Protein AF-X1C5L1-F1 (afdb_monomer_lite)

Structure (mmCIF, N/CA/C/O backbone):
data_AF-X1C5L1-F1
#
_entry.id   AF-X1C5L1-F1
#
loop_
_atom_site.group_PDB
_atom_site.id
_atom_site.type_symbol
_atom_site.label_atom_id
_atom_site.label_alt_id
_atom_site.label_comp_id
_atom_site.label_asym_id
_atom_site.label_entity_id
_atom_site.label_seq_id
_atom_site.pdbx_PDB_ins_code
_atom_site.Cartn_x
_atom_site.Cartn_y
_atom_site.Cartn_z
_atom_site.occupancy
_atom_site.B_iso_or_equiv
_atom_site.auth_seq_id
_atom_site.auth_comp_id
_atom_site.auth_asym_id
_atom_site.auth_atom_id
_atom_site.pdbx_PDB_model_num
ATOM 1 N N . THR A 1 1 ? 15.878 -2.417 -41.363 1.00 88.44 1 THR A N 1
ATOM 2 C CA . THR A 1 1 ? 16.084 -1.419 -42.437 1.00 88.44 1 THR A CA 1
ATOM 3 C C . THR A 1 1 ? 17.114 -0.430 -41.943 1.00 88.44 1 THR A C 1
ATOM 5 O O . THR A 1 1 ? 17.095 -0.124 -40.758 1.00 88.44 1 THR A O 1
ATOM 8 N N . LEU A 1 2 ? 18.027 0.013 -42.797 1.00 92.00 2 LEU A N 1
ATOM 9 C CA . LEU A 1 2 ? 18.987 1.074 -42.509 1.00 92.00 2 LEU A CA 1
ATOM 10 C C . LEU A 1 2 ? 18.335 2.415 -42.828 1.00 92.00 2 LEU A C 1
ATOM 12 O O . LEU A 1 2 ? 17.648 2.535 -43.840 1.00 92.00 2 LEU A O 1
ATOM 16 N N . ILE A 1 3 ? 18.550 3.401 -41.966 1.00 91.69 3 ILE A N 1
ATOM 17 C CA . ILE A 1 3 ? 18.061 4.768 -42.145 1.00 91.69 3 ILE A CA 1
ATOM 18 C C . ILE A 1 3 ? 19.286 5.668 -42.098 1.00 91.69 3 ILE A C 1
ATOM 20 O O . ILE A 1 3 ? 20.096 5.535 -41.180 1.00 91.69 3 ILE A O 1
ATOM 24 N N . GLN A 1 4 ? 19.424 6.572 -43.064 1.00 90.38 4 GLN A N 1
ATOM 25 C CA . GLN A 1 4 ? 20.513 7.541 -43.065 1.00 90.38 4 GLN A CA 1
ATOM 26 C C . GLN A 1 4 ? 20.407 8.451 -41.830 1.00 90.38 4 GLN A C 1
ATOM 28 O O . GLN A 1 4 ? 19.415 9.154 -41.645 1.00 90.38 4 GLN A O 1
ATOM 33 N N . ARG A 1 5 ? 21.415 8.390 -40.948 1.00 88.12 5 ARG A N 1
ATOM 34 C CA . ARG A 1 5 ? 21.475 9.156 -39.684 1.00 88.12 5 ARG A CA 1
ATOM 35 C C . ARG A 1 5 ? 22.489 10.296 -39.699 1.00 88.12 5 ARG A C 1
ATOM 37 O O . ARG A 1 5 ? 22.432 11.147 -38.820 1.00 88.12 5 ARG A O 1
ATOM 44 N N . ALA A 1 6 ? 23.383 10.321 -40.682 1.00 86.50 6 ALA A N 1
ATOM 45 C CA . ALA A 1 6 ? 24.322 11.407 -40.928 1.00 86.50 6 ALA A CA 1
ATOM 46 C C . ALA A 1 6 ? 24.744 11.395 -42.405 1.00 86.50 6 ALA A C 1
ATOM 48 O O . ALA A 1 6 ? 24.731 10.341 -43.041 1.00 86.50 6 ALA A O 1
ATOM 49 N N . ALA A 1 7 ? 25.124 12.556 -42.933 1.00 86.50 7 ALA A N 1
ATOM 50 C CA . ALA A 1 7 ? 25.693 12.708 -44.269 1.00 86.50 7 ALA A CA 1
ATOM 51 C C . ALA A 1 7 ? 26.731 13.842 -44.267 1.00 86.50 7 ALA A C 1
ATOM 53 O O . ALA A 1 7 ? 26.679 14.734 -43.420 1.00 86.50 7 ALA A O 1
ATOM 54 N N . HIS A 1 8 ? 27.660 13.831 -45.220 1.00 83.50 8 HIS A N 1
ATOM 55 C CA . HIS A 1 8 ? 28.569 14.944 -45.497 1.00 83.50 8 HIS A CA 1
ATOM 56 C C . HIS A 1 8 ? 28.565 15.223 -47.004 1.00 83.50 8 HIS A C 1
ATOM 58 O O . HIS A 1 8 ? 28.515 14.285 -47.795 1.00 83.50 8 HIS A O 1
ATOM 64 N N . GLY A 1 9 ? 28.585 16.498 -47.403 1.00 79.44 9 GLY A N 1
ATOM 65 C CA . GLY A 1 9 ? 28.435 16.917 -48.801 1.00 79.44 9 GLY A CA 1
ATOM 66 C C . GLY A 1 9 ? 27.042 17.498 -49.111 1.00 79.44 9 GLY A C 1
ATOM 67 O O . GLY A 1 9 ? 26.413 18.058 -48.212 1.00 79.44 9 GLY A O 1
ATOM 68 N N . PRO A 1 10 ? 26.532 17.378 -50.355 1.00 75.31 10 PRO A N 1
ATOM 69 C CA . PRO A 1 10 ? 25.310 18.056 -50.821 1.00 75.31 10 PRO A CA 1
ATOM 70 C C . PRO A 1 10 ? 24.043 17.777 -49.995 1.00 75.31 10 PRO A C 1
ATOM 72 O O . PRO A 1 10 ? 23.107 18.573 -50.009 1.00 75.31 10 PRO A O 1
ATOM 75 N N . LYS A 1 11 ? 24.019 16.658 -49.261 1.00 75.62 11 LYS A N 1
ATOM 76 C CA . LYS A 1 11 ? 22.901 16.213 -48.415 1.00 75.62 11 LYS A CA 1
ATOM 77 C C . LYS A 1 11 ? 22.912 16.746 -46.982 1.00 75.62 11 LYS A C 1
ATOM 79 O O . LYS A 1 11 ? 21.965 16.486 -46.249 1.00 75.62 11 LYS A O 1
ATOM 84 N N . ASN A 1 12 ? 23.948 17.481 -46.580 1.00 73.00 12 ASN A N 1
ATOM 85 C CA . ASN A 1 12 ? 24.041 18.130 -45.268 1.00 73.00 12 ASN A CA 1
ATOM 86 C C . ASN A 1 12 ? 24.439 19.611 -45.444 1.00 73.00 12 ASN A C 1
ATOM 88 O O . ASN A 1 12 ? 25.572 19.988 -45.136 1.00 73.00 12 ASN A O 1
ATOM 92 N N . PRO A 1 13 ? 23.550 20.445 -46.026 1.00 63.06 13 PRO A N 1
ATOM 93 C CA . PRO A 1 13 ? 23.856 21.840 -46.352 1.00 63.06 13 PRO A CA 1
ATOM 94 C C . PRO A 1 13 ? 23.896 22.766 -45.122 1.00 63.06 13 PRO A C 1
ATOM 96 O O . PRO A 1 13 ? 24.526 23.821 -45.181 1.00 63.06 13 PRO A O 1
ATOM 99 N N . ILE A 1 14 ? 23.242 22.387 -44.015 1.00 65.19 14 ILE A N 1
ATOM 100 C CA . ILE A 1 14 ? 23.236 23.094 -42.725 1.00 65.19 14 ILE A CA 1
ATOM 101 C C . ILE A 1 14 ? 23.541 22.059 -41.644 1.00 65.19 14 ILE A C 1
ATOM 103 O O . ILE A 1 14 ? 22.902 21.011 -41.609 1.00 65.19 14 ILE A O 1
ATOM 107 N N . ALA A 1 15 ? 24.510 22.347 -40.770 1.00 60.12 15 ALA A N 1
ATOM 108 C CA . ALA A 1 15 ? 24.970 21.397 -39.764 1.00 60.12 15 ALA A CA 1
ATOM 109 C C . ALA A 1 15 ? 23.795 20.809 -38.959 1.00 60.12 15 ALA A C 1
ATOM 111 O O . ALA A 1 15 ? 23.120 21.548 -38.251 1.00 60.12 15 ALA A O 1
ATOM 112 N N . GLN A 1 16 ? 23.655 19.476 -39.035 1.00 61.78 16 GLN A N 1
ATOM 113 C CA . GLN A 1 16 ? 22.714 18.584 -38.327 1.00 61.78 16 GLN A CA 1
ATOM 114 C C . GLN A 1 16 ? 21.457 18.144 -39.101 1.00 61.78 16 GLN A C 1
ATOM 116 O O . GLN A 1 16 ? 20.858 17.149 -38.692 1.00 61.78 16 GLN A O 1
ATOM 121 N N . ASP A 1 17 ? 21.119 18.754 -40.243 1.00 72.94 17 ASP A N 1
ATOM 122 C CA . ASP A 1 17 ? 19.950 18.352 -41.043 1.00 72.94 17 ASP A CA 1
ATOM 123 C C . ASP A 1 17 ? 20.334 17.509 -42.271 1.00 72.94 17 ASP A C 1
ATOM 125 O O . ASP A 1 17 ? 21.250 17.844 -43.024 1.00 72.94 17 ASP A O 1
ATOM 129 N N . ILE A 1 18 ? 19.602 16.412 -42.504 1.00 77.75 18 ILE A N 1
ATOM 130 C CA . ILE A 1 18 ? 19.780 15.538 -43.675 1.00 77.75 18 ILE A CA 1
ATOM 131 C C . ILE A 1 18 ? 18.697 15.850 -44.701 1.00 77.75 18 ILE A C 1
ATOM 133 O O . ILE A 1 18 ? 17.509 15.627 -44.457 1.00 77.75 18 ILE A O 1
ATOM 137 N N . PHE A 1 19 ? 19.106 16.314 -45.877 1.00 75.88 19 PHE A N 1
ATOM 138 C CA . PHE A 1 19 ? 18.194 16.539 -46.991 1.00 75.88 19 PHE A CA 1
ATOM 139 C C . PHE A 1 19 ? 17.874 15.214 -47.702 1.00 75.88 19 PHE A C 1
ATOM 141 O O . PHE A 1 19 ? 18.779 14.540 -48.195 1.00 75.88 19 PHE A O 1
ATOM 148 N N . ASN A 1 20 ? 16.584 14.855 -47.771 1.00 78.94 20 ASN A N 1
ATOM 149 C CA . ASN A 1 20 ? 16.067 13.616 -48.376 1.00 78.94 20 ASN A CA 1
ATOM 150 C C . ASN A 1 20 ? 16.804 12.345 -47.896 1.00 78.94 20 ASN A C 1
ATOM 152 O O . ASN A 1 20 ? 17.585 11.763 -48.658 1.00 78.94 20 ASN A O 1
ATOM 156 N N . PRO A 1 21 ? 16.578 11.906 -46.641 1.00 83.31 21 PRO A N 1
ATOM 157 C CA . PRO A 1 21 ? 17.225 10.716 -46.105 1.00 83.31 21 PRO A CA 1
ATOM 158 C C . PRO A 1 21 ? 16.748 9.455 -46.830 1.00 83.31 21 PRO A C 1
ATOM 160 O O . PRO A 1 21 ? 15.545 9.210 -46.962 1.00 83.31 21 PRO A O 1
ATOM 163 N N . ILE A 1 22 ? 17.694 8.616 -47.247 1.00 88.44 22 ILE A N 1
ATOM 164 C CA . ILE A 1 22 ? 17.386 7.322 -47.855 1.00 88.44 22 ILE A CA 1
ATOM 165 C C . ILE A 1 22 ? 17.159 6.242 -46.785 1.00 88.44 22 ILE A C 1
ATOM 167 O O . ILE A 1 22 ? 17.777 6.231 -45.715 1.00 88.44 22 ILE A O 1
ATOM 171 N N . THR A 1 23 ? 16.249 5.311 -47.079 1.00 91.56 23 THR A N 1
ATOM 172 C CA . THR A 1 23 ? 16.039 4.087 -46.296 1.00 91.56 23 THR A CA 1
ATOM 173 C C . THR A 1 23 ? 16.382 2.879 -47.155 1.00 91.56 23 THR A C 1
ATOM 175 O O . THR A 1 23 ? 15.782 2.675 -48.207 1.00 91.56 23 THR A O 1
ATOM 178 N N . ILE A 1 24 ? 17.321 2.055 -46.691 1.00 93.00 24 ILE A N 1
ATOM 179 C CA . ILE A 1 24 ? 17.833 0.900 -47.437 1.00 93.00 24 ILE A CA 1
ATOM 180 C C . ILE A 1 24 ? 17.519 -0.381 -46.650 1.00 93.00 24 ILE A C 1
ATOM 182 O O . ILE A 1 24 ? 17.937 -0.519 -45.497 1.00 93.00 24 ILE A O 1
ATOM 186 N N . PRO A 1 25 ? 16.767 -1.349 -47.201 1.00 95.25 25 PRO A N 1
ATOM 187 C CA . PRO A 1 25 ? 16.560 -2.630 -46.534 1.00 95.25 25 PRO A CA 1
ATOM 188 C C . PRO A 1 25 ? 17.873 -3.391 -46.316 1.00 95.25 25 PRO A C 1
ATOM 190 O O . PRO A 1 25 ? 18.785 -3.350 -47.138 1.00 95.25 25 PRO A O 1
ATOM 193 N N . VAL A 1 26 ? 17.972 -4.126 -45.206 1.00 94.75 26 VAL A N 1
ATOM 194 C CA . VAL A 1 26 ? 19.156 -4.961 -44.942 1.00 94.75 26 VAL A CA 1
ATOM 195 C C . VAL A 1 26 ? 19.241 -6.045 -46.020 1.00 94.75 26 VAL A C 1
ATOM 197 O O . VAL A 1 26 ? 18.248 -6.698 -46.333 1.00 94.75 26 VAL A O 1
ATOM 200 N N . GLY A 1 27 ? 20.426 -6.220 -46.600 1.00 93.50 27 GLY A N 1
ATOM 201 C CA . GLY A 1 27 ? 20.679 -7.089 -47.749 1.00 93.50 27 GLY A CA 1
ATOM 202 C C . GLY A 1 27 ? 20.328 -6.488 -49.114 1.00 93.50 27 GLY A C 1
ATOM 203 O O . GLY A 1 27 ? 20.502 -7.181 -50.110 1.00 93.50 27 GLY A O 1
ATOM 204 N N . SER A 1 28 ? 19.828 -5.249 -49.176 1.00 94.94 28 SER A N 1
ATOM 205 C CA . SER A 1 28 ? 19.545 -4.544 -50.434 1.00 94.94 28 SER A CA 1
ATOM 206 C C . SER A 1 28 ? 20.619 -3.506 -50.735 1.00 94.94 28 SER A C 1
ATOM 208 O O . SER A 1 28 ? 20.999 -2.725 -49.871 1.00 94.94 28 SER A O 1
ATOM 210 N N . GLY A 1 29 ? 21.092 -3.488 -51.973 1.00 95.50 29 GLY A N 1
ATOM 211 C CA . GLY A 1 29 ? 22.185 -2.621 -52.392 1.00 95.50 29 GLY A CA 1
ATOM 212 C C . GLY A 1 29 ? 23.539 -2.956 -51.758 1.00 95.50 29 GLY A C 1
ATOM 213 O O . GLY A 1 29 ? 23.662 -3.931 -51.010 1.00 95.50 29 GLY A O 1
ATOM 214 N N . ILE A 1 30 ? 24.568 -2.168 -52.071 1.00 96.62 30 ILE A N 1
ATOM 215 C CA . ILE A 1 30 ? 25.933 -2.361 -51.547 1.00 96.62 30 ILE A CA 1
ATOM 216 C C . ILE A 1 30 ? 25.942 -2.140 -50.027 1.00 96.62 30 ILE A C 1
ATOM 218 O O . ILE A 1 30 ? 26.216 -3.077 -49.274 1.00 96.62 30 ILE A O 1
ATOM 222 N N . VAL A 1 31 ? 25.476 -0.977 -49.565 1.00 96.94 31 VAL A N 1
ATOM 223 C CA . VAL A 1 31 ? 25.316 -0.643 -48.136 1.00 96.94 31 VAL A CA 1
ATOM 224 C C . VAL A 1 31 ? 24.489 -1.683 -47.363 1.00 96.94 31 VAL A C 1
ATOM 226 O O . VAL A 1 31 ? 24.890 -2.139 -46.289 1.00 96.94 31 VAL A O 1
ATOM 229 N N . GLY A 1 32 ? 23.342 -2.125 -47.892 1.00 96.75 32 GLY A N 1
ATOM 230 C CA . GLY A 1 32 ? 22.544 -3.157 -47.225 1.00 96.75 32 GLY A CA 1
ATOM 231 C C . GLY A 1 32 ? 23.219 -4.528 -47.232 1.00 96.75 32 GLY A C 1
ATOM 232 O O . GLY A 1 32 ? 23.025 -5.292 -46.281 1.00 96.75 32 GLY A O 1
ATOM 233 N N . THR A 1 33 ? 24.032 -4.848 -48.244 1.00 97.31 33 THR A N 1
ATOM 234 C CA . THR A 1 33 ? 24.857 -6.066 -48.251 1.00 97.31 33 THR A CA 1
ATOM 235 C C . THR A 1 33 ? 25.888 -6.020 -47.130 1.00 97.31 33 THR A C 1
ATOM 237 O O . THR A 1 33 ? 25.937 -6.968 -46.349 1.00 97.31 33 THR A O 1
ATOM 240 N N . VAL A 1 34 ? 26.619 -4.912 -46.974 1.00 97.62 34 VAL A N 1
ATOM 241 C CA . VAL A 1 34 ? 27.572 -4.712 -45.867 1.00 97.62 34 VAL A CA 1
ATOM 242 C C . VAL A 1 34 ? 26.888 -4.866 -44.510 1.00 97.62 34 VAL A C 1
ATOM 244 O O . VAL A 1 34 ? 27.389 -5.579 -43.642 1.00 97.62 34 VAL A O 1
ATOM 247 N N . ALA A 1 35 ? 25.694 -4.294 -44.338 1.00 97.12 35 ALA A N 1
ATOM 248 C CA . ALA A 1 35 ? 24.924 -4.462 -43.105 1.00 97.12 35 ALA A CA 1
ATOM 249 C C . ALA A 1 35 ? 24.525 -5.917 -42.818 1.00 97.12 35 ALA A C 1
ATOM 251 O O . ALA A 1 35 ? 24.419 -6.311 -41.660 1.00 97.12 35 ALA A O 1
ATOM 252 N N . LYS A 1 36 ? 24.289 -6.719 -43.862 1.00 96.75 36 LYS A N 1
ATOM 253 C CA . LYS A 1 36 ? 23.921 -8.134 -43.729 1.00 96.75 36 LYS A CA 1
ATOM 254 C C . LYS A 1 36 ? 25.133 -9.030 -43.478 1.00 96.75 36 LYS A C 1
ATOM 256 O O . LYS A 1 36 ? 25.019 -10.008 -42.746 1.00 96.75 36 LYS A O 1
ATOM 261 N N . THR A 1 37 ? 26.256 -8.753 -44.135 1.00 96.38 37 THR A N 1
ATOM 262 C CA . THR A 1 37 ? 27.432 -9.635 -44.141 1.00 96.38 37 THR A CA 1
ATOM 263 C C . THR A 1 37 ? 28.469 -9.257 -43.092 1.00 96.38 37 THR A C 1
ATOM 265 O O . THR A 1 37 ? 29.270 -10.111 -42.716 1.00 96.38 37 THR A O 1
ATOM 268 N N . GLY A 1 38 ? 28.491 -7.996 -42.650 1.00 95.94 38 GLY A N 1
ATOM 269 C CA . GLY A 1 38 ? 29.557 -7.450 -41.811 1.00 95.94 38 GLY A CA 1
ATOM 270 C C . GLY A 1 38 ? 30.913 -7.387 -42.516 1.00 95.94 38 GLY A C 1
ATOM 271 O O . GLY A 1 38 ? 31.938 -7.303 -41.845 1.00 95.94 38 GLY A O 1
ATOM 272 N N . LYS A 1 39 ? 30.938 -7.456 -43.853 1.00 96.62 39 LYS A N 1
ATOM 273 C CA . LYS A 1 39 ? 32.160 -7.380 -44.662 1.00 96.62 39 LYS A CA 1
ATOM 274 C C . LYS A 1 39 ? 32.244 -6.030 -45.354 1.00 96.62 39 LYS A C 1
ATOM 276 O O . LYS A 1 39 ? 31.231 -5.535 -45.831 1.00 96.62 39 LYS A O 1
ATOM 281 N N . VAL A 1 40 ? 33.448 -5.469 -45.412 1.00 97.62 40 VAL A N 1
ATOM 282 C CA . VAL A 1 40 ? 33.738 -4.270 -46.208 1.00 97.62 40 VAL A CA 1
ATOM 283 C C . VAL A 1 40 ? 33.524 -4.580 -47.689 1.00 97.62 40 VAL A C 1
ATOM 285 O O . VAL A 1 40 ? 33.955 -5.634 -48.159 1.00 97.62 40 VAL A O 1
ATOM 288 N N . GLU A 1 41 ? 32.886 -3.665 -48.414 1.00 97.56 41 GLU A N 1
ATOM 289 C CA . GLU A 1 41 ? 32.737 -3.725 -49.871 1.00 97.56 41 GLU A CA 1
ATOM 290 C C . GLU A 1 41 ? 33.434 -2.503 -50.483 1.00 97.56 41 GLU A C 1
ATOM 292 O O . GLU A 1 41 ? 33.146 -1.362 -50.118 1.00 97.56 41 GLU A O 1
ATOM 297 N N . LEU A 1 42 ? 34.369 -2.763 -51.398 1.00 97.56 42 LEU A N 1
ATOM 298 C CA . LEU A 1 42 ? 35.114 -1.765 -52.160 1.00 97.56 42 LEU A CA 1
ATOM 299 C C . LEU A 1 42 ? 34.765 -1.942 -53.638 1.00 97.56 42 LEU A C 1
ATOM 301 O O . LEU A 1 42 ? 35.094 -2.967 -54.238 1.00 97.56 42 LEU A O 1
ATOM 305 N N . ILE A 1 43 ? 34.083 -0.957 -54.216 1.00 97.62 43 ILE A N 1
ATOM 306 C CA . ILE A 1 43 ? 33.551 -1.017 -55.576 1.00 97.62 43 ILE A CA 1
ATOM 307 C C . ILE A 1 43 ? 34.265 0.018 -56.446 1.00 97.62 43 ILE A C 1
ATOM 309 O O . ILE A 1 43 ? 34.007 1.216 -56.343 1.00 97.62 43 ILE A O 1
ATOM 313 N N . SER A 1 44 ? 35.139 -0.448 -57.340 1.00 95.75 44 SER A N 1
ATOM 314 C CA . SER A 1 44 ? 35.917 0.419 -58.241 1.00 95.75 44 SER A CA 1
ATOM 315 C C . SER A 1 44 ? 35.110 1.005 -59.412 1.00 95.75 44 SER A C 1
ATOM 317 O O . SER A 1 44 ? 35.515 2.016 -59.982 1.00 95.75 44 SER A O 1
ATOM 319 N N . ASP A 1 45 ? 33.999 0.367 -59.807 1.00 96.94 45 ASP A N 1
ATOM 320 C CA . ASP A 1 45 ? 33.091 0.849 -60.863 1.00 96.94 45 ASP A CA 1
ATOM 321 C C . ASP A 1 45 ? 31.635 0.466 -60.555 1.00 96.94 45 ASP A C 1
ATOM 323 O O . ASP A 1 45 ? 31.164 -0.619 -60.911 1.00 96.94 45 ASP A O 1
ATOM 327 N N . THR A 1 46 ? 30.900 1.374 -59.920 1.00 96.00 46 THR A N 1
ATOM 328 C CA . THR A 1 46 ? 29.492 1.184 -59.520 1.00 96.00 46 THR A CA 1
ATOM 329 C C . THR A 1 46 ? 28.557 0.939 -60.704 1.00 96.00 46 THR A C 1
ATOM 331 O O . THR A 1 46 ? 27.503 0.328 -60.552 1.00 96.00 46 THR A O 1
ATOM 334 N N . ARG A 1 47 ? 28.924 1.353 -61.926 1.00 94.81 47 ARG A N 1
ATOM 335 C CA . ARG A 1 47 ? 28.095 1.128 -63.125 1.00 94.81 47 ARG A CA 1
ATOM 336 C C . ARG A 1 47 ? 28.007 -0.353 -63.486 1.00 94.81 47 ARG A C 1
ATOM 338 O O . ARG A 1 47 ? 27.087 -0.736 -64.208 1.00 94.81 47 ARG A O 1
ATOM 345 N N . LYS A 1 48 ? 28.975 -1.152 -63.028 1.00 95.44 48 LYS A N 1
ATOM 346 C CA . LYS A 1 48 ? 29.042 -2.602 -63.240 1.00 95.44 48 LYS A CA 1
ATOM 347 C C . LYS A 1 48 ? 28.391 -3.394 -62.108 1.00 95.44 48 LYS A C 1
ATOM 349 O O . LYS A 1 48 ? 28.156 -4.585 -62.294 1.00 95.44 48 LYS A O 1
ATOM 354 N N . ASP A 1 49 ? 28.095 -2.765 -60.971 1.00 94.81 49 ASP A N 1
ATOM 355 C CA . ASP A 1 49 ? 27.440 -3.428 -59.846 1.00 94.81 49 ASP A CA 1
ATOM 356 C C . ASP A 1 49 ? 25.923 -3.145 -59.871 1.00 94.81 49 ASP A C 1
ATOM 358 O O . ASP A 1 49 ? 25.496 -2.012 -59.634 1.00 94.81 49 ASP A O 1
ATOM 362 N N . PRO A 1 50 ? 25.068 -4.151 -60.143 1.00 93.44 50 PRO A N 1
ATOM 363 C CA . PRO A 1 50 ? 23.617 -3.962 -60.184 1.00 93.44 50 PRO A CA 1
ATOM 364 C C . PRO A 1 50 ? 23.011 -3.639 -58.809 1.00 93.44 50 PRO A C 1
ATOM 366 O O . PRO A 1 50 ? 21.838 -3.278 -58.734 1.00 93.44 50 PRO A O 1
ATOM 369 N N . ARG A 1 51 ? 23.782 -3.783 -57.722 1.00 95.38 51 ARG A N 1
ATOM 370 C CA . ARG A 1 51 ? 23.381 -3.415 -56.361 1.00 95.38 51 ARG A CA 1
ATOM 371 C C . ARG A 1 51 ? 23.552 -1.915 -56.094 1.00 95.38 51 ARG A C 1
ATOM 373 O O . ARG A 1 51 ? 23.096 -1.457 -55.053 1.00 95.38 51 ARG A O 1
ATOM 380 N N . TYR A 1 52 ? 24.199 -1.146 -56.970 1.00 94.56 52 TYR A N 1
ATOM 381 C CA . TYR A 1 52 ? 24.382 0.287 -56.740 1.00 94.56 52 TYR A CA 1
ATOM 382 C C . TYR A 1 52 ? 23.041 1.033 -56.726 1.00 94.56 52 TYR A C 1
ATOM 384 O O . TYR A 1 52 ? 22.260 0.950 -57.679 1.00 94.56 52 TYR A O 1
ATOM 392 N N . ILE A 1 53 ? 22.779 1.772 -55.648 1.00 91.62 53 ILE A N 1
ATOM 393 C CA . ILE A 1 53 ? 21.566 2.574 -55.476 1.00 91.62 53 ILE A CA 1
ATOM 394 C C . ILE A 1 53 ? 21.960 4.036 -55.645 1.00 91.62 53 ILE A C 1
ATOM 396 O O . ILE A 1 53 ? 22.720 4.568 -54.850 1.00 91.62 53 ILE A O 1
ATOM 400 N N . VAL A 1 54 ? 21.430 4.692 -56.677 1.00 88.25 54 VAL A N 1
ATOM 401 C CA . VAL A 1 54 ? 21.652 6.130 -56.868 1.00 88.25 54 VAL A CA 1
ATOM 402 C C . VAL A 1 54 ? 20.802 6.891 -55.860 1.00 88.25 54 VAL A C 1
ATOM 404 O O . VAL A 1 54 ? 19.578 6.757 -55.873 1.00 88.25 54 VAL A O 1
ATOM 407 N N . ASP A 1 55 ? 21.456 7.696 -55.027 1.00 82.06 55 ASP A N 1
ATOM 408 C CA . ASP A 1 55 ? 20.786 8.507 -54.016 1.00 82.06 55 ASP A CA 1
ATOM 409 C C . ASP A 1 55 ? 20.571 9.960 -54.484 1.00 82.06 55 ASP A C 1
ATOM 411 O O . ASP A 1 55 ? 19.452 10.340 -54.828 1.00 82.06 55 ASP A O 1
ATOM 415 N N . ASP A 1 56 ? 21.632 10.775 -54.577 1.00 81.62 56 ASP A N 1
ATOM 416 C CA . ASP A 1 56 ? 21.543 12.141 -55.128 1.00 81.62 56 ASP A CA 1
ATOM 417 C C . ASP A 1 56 ? 21.981 12.228 -56.596 1.00 81.62 56 ASP A C 1
ATOM 419 O O . ASP A 1 56 ? 21.368 12.893 -57.429 1.00 81.62 56 ASP A O 1
ATOM 423 N N . SER A 1 57 ? 23.071 11.554 -56.921 1.00 85.81 57 SER A N 1
ATOM 424 C CA . SER A 1 57 ? 23.774 11.659 -58.180 1.00 85.81 57 SER A CA 1
ATOM 425 C C . SER A 1 57 ? 24.682 10.452 -58.313 1.00 85.81 57 SER A C 1
ATOM 427 O O . SER A 1 57 ? 25.254 9.971 -57.341 1.00 85.81 57 SER A O 1
ATOM 429 N N . ARG A 1 58 ? 24.822 9.942 -59.533 1.00 89.88 58 ARG A N 1
ATOM 430 C CA . ARG A 1 58 ? 25.630 8.746 -59.758 1.00 89.88 58 ARG A CA 1
ATOM 431 C C . ARG A 1 58 ? 27.106 9.045 -59.478 1.00 89.88 58 ARG A C 1
ATOM 433 O O . ARG A 1 58 ? 27.685 9.958 -60.068 1.00 89.88 58 ARG A O 1
ATOM 440 N N . ARG A 1 59 ? 27.708 8.250 -58.603 1.00 94.12 59 ARG A N 1
ATOM 441 C CA . ARG A 1 59 ? 29.147 8.185 -58.329 1.00 94.12 59 ARG A CA 1
ATOM 442 C C . ARG A 1 59 ? 29.725 6.957 -59.012 1.00 94.12 59 ARG A C 1
ATOM 444 O O . ARG A 1 59 ? 28.967 6.069 -59.395 1.00 94.12 59 ARG A O 1
ATOM 451 N N . LEU A 1 60 ? 31.031 6.948 -59.255 1.00 96.31 60 LEU A N 1
ATOM 452 C CA . LEU A 1 60 ? 31.696 5.901 -60.034 1.00 96.31 60 LEU A CA 1
ATOM 453 C C . LEU A 1 60 ? 32.410 4.872 -59.159 1.00 96.31 60 LEU A C 1
ATOM 455 O O . LEU A 1 60 ? 32.563 3.740 -59.605 1.00 96.31 60 LEU A O 1
ATOM 459 N N . SER A 1 61 ? 32.758 5.210 -57.921 1.00 96.88 61 SER A N 1
ATOM 460 C CA . SER A 1 61 ? 33.265 4.256 -56.933 1.00 96.88 61 SER A CA 1
ATOM 461 C C . SER A 1 61 ? 32.572 4.429 -55.583 1.00 96.88 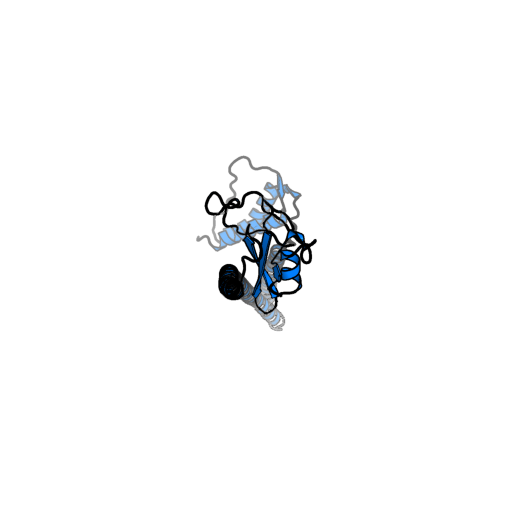61 SER A C 1
ATOM 463 O O . SER A 1 61 ? 32.190 5.545 -55.230 1.00 96.88 61 SER A O 1
ATOM 465 N N . GLU A 1 62 ? 32.473 3.347 -54.815 1.00 97.44 62 GLU A N 1
ATOM 466 C CA . GLU A 1 62 ? 31.839 3.302 -53.489 1.00 97.44 62 GLU A CA 1
ATOM 467 C C . GLU A 1 62 ? 32.684 2.456 -52.528 1.00 97.44 62 GLU A C 1
ATOM 469 O O . GLU A 1 62 ? 33.224 1.412 -52.907 1.00 97.44 62 GLU A O 1
ATOM 474 N N . LEU A 1 63 ? 32.806 2.915 -51.286 1.00 97.81 63 LEU A N 1
ATOM 475 C CA . LEU A 1 63 ? 33.417 2.202 -50.174 1.00 97.81 63 LEU A CA 1
ATOM 476 C C . LEU A 1 63 ? 32.428 2.175 -49.010 1.00 97.81 63 LEU A C 1
ATOM 478 O O . LEU A 1 63 ? 32.182 3.195 -48.365 1.00 97.81 63 LEU A O 1
ATOM 482 N N . ALA A 1 64 ? 31.936 0.979 -48.700 1.00 97.81 64 ALA A N 1
ATOM 483 C CA . ALA A 1 64 ? 31.012 0.747 -47.603 1.00 97.81 64 ALA A CA 1
ATOM 484 C C . ALA A 1 64 ? 31.670 -0.123 -46.520 1.00 97.81 64 ALA A C 1
ATOM 486 O O . ALA A 1 64 ? 32.135 -1.240 -46.770 1.00 97.81 64 ALA A O 1
ATOM 487 N N . VAL A 1 65 ? 31.701 0.387 -45.287 1.00 98.00 65 VAL A N 1
ATOM 488 C CA . VAL A 1 65 ? 32.373 -0.223 -44.132 1.00 98.00 65 VAL A CA 1
ATOM 489 C C . VAL A 1 65 ? 31.384 -0.410 -42.979 1.00 98.00 65 VAL A C 1
ATOM 491 O O . VAL A 1 65 ? 30.704 0.539 -42.588 1.00 98.00 65 VAL A O 1
ATOM 494 N N . PRO A 1 66 ? 31.291 -1.607 -42.377 1.00 97.31 66 PRO A N 1
ATOM 495 C CA . PRO A 1 66 ? 30.369 -1.846 -41.277 1.00 97.31 66 PRO A CA 1
ATOM 496 C C . PRO A 1 66 ? 30.867 -1.190 -39.982 1.00 97.31 66 PRO A C 1
ATOM 498 O O . PRO A 1 66 ? 32.034 -1.300 -39.609 1.00 97.31 66 PRO A O 1
ATOM 501 N N . ILE A 1 67 ? 29.952 -0.573 -39.242 1.00 95.94 67 ILE A N 1
ATOM 502 C CA . ILE A 1 67 ? 30.148 -0.208 -37.838 1.00 95.94 67 ILE A CA 1
ATOM 503 C C . ILE A 1 67 ? 29.747 -1.436 -37.018 1.00 95.94 67 ILE A C 1
ATOM 505 O O . ILE A 1 67 ? 28.562 -1.767 -36.934 1.00 95.94 67 ILE A O 1
ATOM 509 N N . ILE A 1 68 ? 30.728 -2.133 -36.444 1.00 92.44 68 ILE A N 1
ATOM 510 C CA . ILE A 1 68 ? 30.518 -3.399 -35.728 1.00 92.44 68 ILE A CA 1
ATOM 511 C C . ILE A 1 68 ? 30.671 -3.185 -34.228 1.00 92.44 68 ILE A C 1
ATOM 513 O O . ILE A 1 68 ? 31.704 -2.706 -33.775 1.00 92.44 68 ILE A O 1
ATOM 517 N N . HIS A 1 69 ? 29.677 -3.631 -33.463 1.00 85.12 69 HIS A N 1
ATOM 518 C CA . HIS A 1 69 ? 29.715 -3.692 -32.010 1.00 85.12 69 HIS A CA 1
ATOM 519 C C . HIS A 1 69 ? 29.337 -5.098 -31.528 1.00 85.12 69 HIS A C 1
ATOM 521 O O . HIS A 1 69 ? 28.324 -5.635 -31.961 1.00 85.12 69 HIS A O 1
ATOM 527 N N . GLN A 1 70 ? 30.143 -5.713 -30.652 1.00 82.81 70 GLN A N 1
ATOM 528 C CA . GLN A 1 70 ? 29.904 -7.072 -30.120 1.00 82.81 70 GLN A CA 1
ATOM 529 C C . GLN A 1 70 ? 29.536 -8.111 -31.204 1.00 82.81 70 GLN A C 1
ATOM 531 O O . GLN A 1 70 ? 28.594 -8.882 -31.054 1.00 82.81 70 GLN A O 1
ATOM 536 N N . GLN A 1 71 ? 30.282 -8.123 -32.317 1.00 85.44 71 GLN A N 1
ATOM 537 C CA . GLN A 1 71 ? 30.052 -8.998 -33.486 1.00 85.44 71 GLN A CA 1
ATOM 538 C C . GLN A 1 71 ? 28.733 -8.751 -34.246 1.00 85.44 71 GLN A C 1
ATOM 540 O O . GLN A 1 71 ? 28.404 -9.503 -35.162 1.00 85.44 71 GLN A O 1
ATOM 545 N N . GLN A 1 72 ? 27.997 -7.685 -33.925 1.00 90.56 72 GLN A N 1
ATOM 546 C CA . GLN A 1 72 ? 26.797 -7.259 -34.639 1.00 90.56 72 GLN A CA 1
ATOM 547 C C . GLN A 1 72 ? 27.051 -5.967 -35.412 1.00 90.56 72 GLN A C 1
ATOM 549 O O . GLN A 1 72 ? 27.703 -5.047 -34.920 1.00 90.56 72 GLN A O 1
ATOM 554 N N . VAL A 1 73 ? 26.515 -5.875 -36.629 1.00 93.88 73 VAL A N 1
ATOM 555 C CA . VAL A 1 73 ? 26.564 -4.634 -37.407 1.00 93.88 73 VAL A CA 1
ATOM 556 C C . VAL A 1 73 ? 25.480 -3.691 -36.891 1.00 93.88 73 VAL A C 1
ATOM 558 O O . VAL A 1 73 ? 24.292 -3.988 -37.002 1.00 93.88 73 VAL A O 1
ATOM 561 N N . ILE A 1 74 ? 25.890 -2.556 -36.328 1.00 92.56 74 ILE A N 1
ATOM 562 C CA . ILE A 1 74 ? 24.985 -1.527 -35.788 1.00 92.56 74 ILE A CA 1
ATOM 563 C C . ILE A 1 74 ? 24.779 -0.354 -36.757 1.00 92.56 74 ILE A C 1
ATOM 565 O O . ILE A 1 74 ? 23.901 0.480 -36.550 1.00 92.56 74 ILE A O 1
ATOM 569 N N . GLY A 1 75 ? 25.566 -0.298 -37.831 1.00 94.12 75 GLY A N 1
ATOM 570 C CA . GLY A 1 75 ? 25.466 0.707 -38.883 1.00 94.12 75 GLY A CA 1
ATOM 571 C C . GLY A 1 75 ? 26.460 0.445 -40.009 1.00 94.12 75 GLY A C 1
ATOM 572 O O . GLY A 1 75 ? 27.243 -0.500 -39.948 1.00 94.12 75 GLY A O 1
ATOM 573 N N . VAL A 1 76 ? 26.437 1.286 -41.036 1.00 96.50 76 VAL A N 1
ATOM 574 C CA . VAL A 1 76 ? 27.390 1.249 -42.152 1.00 96.50 76 VAL A CA 1
ATOM 575 C C . VAL A 1 76 ? 27.850 2.678 -42.410 1.00 96.50 76 VAL A C 1
ATOM 577 O O . VAL A 1 76 ? 27.020 3.585 -42.455 1.00 96.50 76 VAL A O 1
ATOM 580 N N . LEU A 1 77 ? 29.161 2.873 -42.525 1.00 96.44 77 LEU A N 1
ATOM 581 C CA . LEU A 1 77 ? 29.744 4.076 -43.101 1.00 96.44 77 LEU A CA 1
ATOM 582 C C . LEU A 1 77 ? 29.853 3.865 -44.599 1.00 96.44 77 LEU A C 1
ATOM 584 O O . LEU A 1 77 ? 30.436 2.878 -45.039 1.00 96.44 77 LEU A O 1
ATOM 588 N N . ASP A 1 78 ? 29.292 4.797 -45.344 1.00 95.62 78 ASP A N 1
ATOM 589 C CA . ASP A 1 78 ? 29.276 4.777 -46.792 1.00 95.62 78 ASP A CA 1
ATOM 590 C C . ASP A 1 78 ? 29.985 6.024 -47.325 1.00 95.62 78 ASP A C 1
ATOM 592 O O . ASP A 1 78 ? 29.862 7.113 -46.753 1.00 95.62 78 ASP A O 1
ATOM 596 N N . SER A 1 79 ? 30.782 5.841 -48.371 1.00 95.38 79 SER A N 1
ATOM 597 C CA . SER A 1 79 ? 31.549 6.898 -49.015 1.00 95.38 79 SER A CA 1
ATOM 598 C C . SER A 1 79 ? 31.599 6.642 -50.510 1.00 95.38 79 SER A C 1
ATOM 600 O O . SER A 1 79 ? 32.011 5.573 -50.955 1.00 95.38 79 SER A O 1
ATOM 602 N N . GLU A 1 80 ? 31.237 7.646 -51.298 1.00 94.81 80 GLU A N 1
ATOM 603 C CA . GLU A 1 80 ? 31.171 7.542 -52.749 1.00 94.81 80 GLU A CA 1
ATOM 604 C C . GLU A 1 80 ? 32.004 8.640 -53.423 1.00 94.81 80 GLU A C 1
ATOM 606 O O . GLU A 1 80 ? 32.066 9.774 -52.939 1.00 94.81 80 GLU A O 1
ATOM 611 N N . HIS A 1 81 ? 32.613 8.339 -54.576 1.00 95.62 81 HIS A N 1
ATOM 612 C CA . HIS A 1 81 ? 33.440 9.295 -55.322 1.00 95.62 81 HIS A CA 1
ATOM 613 C C . HIS A 1 81 ? 33.084 9.351 -56.824 1.00 95.62 81 HIS A C 1
ATOM 615 O O . HIS A 1 81 ? 32.728 8.326 -57.413 1.00 95.62 81 HIS A O 1
ATOM 621 N N . PRO A 1 82 ? 33.142 10.529 -57.487 1.00 94.94 82 PRO A N 1
ATOM 622 C CA . PRO A 1 82 ? 32.845 10.653 -58.919 1.00 94.94 82 PRO A CA 1
ATOM 623 C C . PRO A 1 82 ? 33.848 9.978 -59.860 1.00 94.94 82 PRO A C 1
ATOM 625 O O . PRO A 1 82 ? 33.535 9.820 -61.034 1.00 94.94 82 PRO A O 1
ATOM 628 N N . GLU A 1 83 ? 35.038 9.617 -59.384 1.00 96.88 83 GLU A N 1
ATOM 629 C CA . GLU A 1 83 ? 36.085 8.971 -60.188 1.00 96.88 83 GLU A CA 1
ATOM 630 C C . GLU A 1 83 ? 36.042 7.447 -60.053 1.00 96.88 83 GLU A C 1
ATOM 632 O O . GLU A 1 83 ? 35.609 6.916 -59.034 1.00 96.88 83 GLU A O 1
ATOM 637 N N . LEU A 1 84 ? 36.476 6.742 -61.100 1.00 95.81 84 LEU A N 1
ATOM 638 C CA . LEU A 1 84 ? 36.649 5.289 -61.055 1.00 95.81 84 LEU A CA 1
ATOM 639 C C . LEU A 1 84 ? 37.857 4.940 -60.190 1.00 95.81 84 LEU A C 1
ATOM 641 O O . LEU A 1 84 ? 38.860 5.645 -60.242 1.00 95.81 84 LEU A O 1
ATOM 645 N N . ASP A 1 85 ? 37.768 3.821 -59.475 1.00 94.75 85 ASP A N 1
ATOM 646 C CA . ASP A 1 85 ? 38.890 3.241 -58.723 1.00 94.75 85 ASP A CA 1
ATOM 647 C C . ASP A 1 85 ? 39.565 4.221 -57.740 1.00 94.75 85 ASP A C 1
ATOM 649 O O . ASP A 1 85 ? 40.767 4.173 -57.501 1.00 94.75 85 ASP A O 1
ATOM 653 N N . PHE A 1 86 ? 38.783 5.149 -57.177 1.00 97.69 86 PHE A N 1
ATOM 654 C CA . PHE A 1 86 ? 39.301 6.196 -56.294 1.00 97.69 86 PHE A CA 1
ATOM 655 C C . PHE A 1 86 ? 39.735 5.664 -54.917 1.00 97.69 86 PHE A C 1
ATOM 657 O O . PHE A 1 86 ? 40.683 6.156 -54.301 1.00 97.69 86 PHE A O 1
ATOM 664 N N . PHE A 1 87 ? 39.010 4.675 -54.391 1.00 97.69 87 PHE A N 1
ATOM 665 C CA . PHE A 1 87 ? 39.254 4.136 -53.057 1.00 97.69 87 PHE A CA 1
ATOM 666 C C . PHE A 1 87 ? 40.366 3.079 -53.078 1.00 97.69 87 PHE A C 1
ATOM 668 O O . PHE A 1 87 ? 40.371 2.185 -53.916 1.00 97.69 87 PHE A O 1
ATOM 675 N N . THR A 1 88 ? 41.290 3.171 -52.120 1.00 96.62 88 THR A N 1
ATOM 676 C CA . THR A 1 88 ? 42.469 2.304 -51.984 1.00 96.62 88 THR A CA 1
ATOM 677 C C . THR A 1 88 ? 42.409 1.545 -50.658 1.00 96.62 88 THR A C 1
ATOM 679 O O . THR A 1 88 ? 41.573 1.848 -49.801 1.00 96.62 88 THR A O 1
ATOM 682 N N . ASP A 1 89 ? 43.327 0.604 -50.437 1.00 96.19 89 ASP A N 1
ATOM 683 C CA . ASP A 1 89 ? 43.438 -0.102 -49.153 1.00 96.19 89 ASP A CA 1
ATOM 684 C C . ASP A 1 89 ? 43.688 0.852 -47.967 1.00 96.19 89 ASP A C 1
ATOM 686 O O . ASP A 1 89 ? 43.171 0.625 -46.872 1.00 96.19 89 ASP A O 1
ATOM 690 N N . ASP A 1 90 ? 44.398 1.964 -48.181 1.00 96.88 90 ASP A N 1
ATOM 691 C CA . ASP A 1 90 ? 44.595 2.997 -47.155 1.00 96.88 90 ASP A CA 1
ATOM 692 C C . ASP A 1 90 ? 43.269 3.687 -46.794 1.00 96.88 90 ASP A C 1
ATOM 694 O O . ASP A 1 90 ? 42.976 3.915 -45.616 1.00 96.88 90 ASP A O 1
ATOM 698 N N . HIS A 1 91 ? 42.419 3.963 -47.793 1.00 97.50 91 HIS A N 1
ATOM 699 C CA . HIS A 1 91 ? 41.070 4.485 -47.561 1.00 97.50 91 HIS A CA 1
ATOM 700 C C . HIS A 1 91 ? 40.205 3.479 -46.788 1.00 97.50 91 HIS A C 1
ATOM 702 O O . HIS A 1 91 ? 39.481 3.877 -45.871 1.00 97.50 91 HIS A O 1
ATOM 708 N N . VAL A 1 92 ? 40.321 2.180 -47.092 1.00 96.94 92 VAL A N 1
ATOM 709 C CA . VAL A 1 92 ? 39.643 1.109 -46.343 1.00 96.94 92 VAL A CA 1
ATOM 710 C C . VAL A 1 92 ? 40.076 1.112 -44.874 1.00 96.94 92 VAL A C 1
ATOM 712 O O . VAL A 1 92 ? 39.220 1.110 -43.987 1.00 96.94 92 VAL A O 1
ATOM 715 N N . GLN A 1 93 ? 41.382 1.162 -44.595 1.00 96.62 93 GLN A N 1
ATOM 716 C CA . GLN A 1 93 ? 41.909 1.173 -43.224 1.00 96.62 93 GLN A CA 1
ATOM 717 C C . GLN A 1 93 ? 41.463 2.411 -42.437 1.00 96.62 93 GLN A C 1
ATOM 719 O O . GLN A 1 93 ? 41.059 2.301 -41.272 1.00 96.62 93 GLN A O 1
ATOM 724 N N . LEU A 1 94 ? 41.494 3.587 -43.070 1.00 96.44 94 LEU A N 1
ATOM 725 C CA . LEU A 1 94 ? 41.036 4.834 -42.462 1.00 96.44 94 LEU A CA 1
ATOM 726 C C . LEU A 1 94 ? 39.553 4.750 -42.081 1.00 96.44 94 LEU A C 1
ATOM 728 O O . LEU A 1 94 ? 39.188 5.009 -40.931 1.00 96.44 94 LEU A O 1
ATOM 732 N N . LEU A 1 95 ? 38.697 4.347 -43.022 1.00 96.06 95 LEU A N 1
ATOM 733 C CA . LEU A 1 95 ? 37.253 4.304 -42.804 1.00 96.06 95 LEU A CA 1
ATOM 734 C C . LEU A 1 95 ? 36.859 3.200 -41.805 1.00 96.06 95 LEU A C 1
ATOM 736 O O . LEU A 1 95 ? 35.985 3.419 -40.967 1.00 96.06 95 LEU A O 1
ATOM 740 N N . ALA A 1 96 ? 37.563 2.062 -41.800 1.00 94.44 96 ALA A N 1
ATOM 741 C CA . ALA A 1 96 ? 37.427 1.014 -40.780 1.00 94.44 96 ALA A CA 1
ATOM 742 C C . ALA A 1 96 ? 37.824 1.488 -39.374 1.00 94.44 96 ALA A C 1
ATOM 744 O O . ALA A 1 96 ? 37.160 1.144 -38.388 1.00 94.44 96 ALA A O 1
ATOM 745 N N . THR A 1 97 ? 38.856 2.327 -39.265 1.00 95.12 97 THR A N 1
ATOM 746 C CA . THR A 1 97 ? 39.253 2.941 -37.989 1.00 95.12 97 THR A CA 1
ATOM 747 C C . THR A 1 97 ? 38.167 3.887 -37.481 1.00 95.12 97 THR A C 1
ATOM 749 O O . THR A 1 97 ? 37.773 3.812 -36.315 1.00 95.12 97 THR A O 1
ATOM 752 N N . ILE A 1 98 ? 37.617 4.729 -38.362 1.00 95.25 98 ILE A N 1
ATOM 753 C CA . ILE A 1 98 ? 36.509 5.633 -38.024 1.00 95.25 98 ILE A CA 1
ATOM 754 C C . ILE A 1 98 ? 35.270 4.832 -37.606 1.00 95.25 98 ILE A C 1
ATOM 756 O O . ILE A 1 98 ? 34.661 5.157 -36.587 1.00 95.25 98 ILE A O 1
ATOM 760 N N . ALA A 1 99 ? 34.927 3.757 -38.322 1.00 94.50 99 ALA A N 1
ATOM 761 C CA . ALA A 1 99 ? 33.812 2.878 -37.969 1.00 94.50 99 ALA A CA 1
ATOM 762 C C . ALA A 1 99 ? 33.990 2.255 -36.575 1.00 94.50 99 ALA A C 1
ATOM 764 O O . ALA A 1 99 ? 33.050 2.223 -35.778 1.00 94.50 99 ALA A O 1
ATOM 765 N N . SER A 1 100 ? 35.207 1.822 -36.244 1.00 92.12 100 SER A N 1
ATOM 766 C CA . SER A 1 100 ? 35.531 1.247 -34.933 1.00 92.12 100 SER A CA 1
ATOM 767 C C . SER A 1 100 ? 35.408 2.280 -33.802 1.00 92.12 100 SER A C 1
ATOM 769 O O . SER A 1 100 ? 34.816 2.005 -32.752 1.00 92.12 100 SER A O 1
ATOM 771 N N . LEU A 1 101 ? 35.897 3.506 -34.024 1.00 92.94 101 LEU A N 1
ATOM 772 C CA . LEU A 1 101 ? 35.756 4.615 -33.074 1.00 92.94 101 LEU A CA 1
ATOM 773 C C . LEU A 1 101 ? 34.288 5.023 -32.889 1.00 92.94 101 LEU A C 1
ATOM 775 O O . LEU A 1 101 ? 33.842 5.214 -31.755 1.00 92.94 101 LEU A O 1
ATOM 779 N N . ALA A 1 102 ? 33.530 5.113 -33.984 1.00 91.94 102 ALA A N 1
ATOM 780 C CA . ALA A 1 102 ? 32.103 5.408 -33.958 1.00 91.94 102 ALA A CA 1
ATOM 781 C C . ALA A 1 102 ? 31.336 4.346 -33.163 1.00 91.94 102 ALA A C 1
ATOM 783 O O . ALA A 1 102 ? 30.536 4.703 -32.300 1.00 91.94 102 ALA A O 1
ATOM 784 N N . SER A 1 103 ? 31.634 3.057 -33.372 1.00 93.06 103 SER A N 1
ATOM 785 C CA . SER A 1 103 ? 31.019 1.973 -32.599 1.00 93.06 103 SER A CA 1
ATOM 786 C C . SER A 1 103 ? 31.221 2.158 -31.097 1.00 93.06 103 SER A C 1
ATOM 788 O O . SER A 1 103 ? 30.259 2.073 -30.337 1.00 93.06 103 SER A O 1
ATOM 790 N N . THR A 1 104 ? 32.454 2.452 -30.680 1.00 90.44 104 THR A N 1
ATOM 791 C CA . THR A 1 104 ? 32.785 2.616 -29.259 1.00 90.44 104 THR A CA 1
ATOM 792 C C . THR A 1 104 ? 32.029 3.795 -28.649 1.00 90.44 104 THR A C 1
ATOM 794 O O . THR A 1 104 ? 31.504 3.703 -27.545 1.00 90.44 104 THR A O 1
ATOM 797 N N . ARG A 1 105 ? 31.936 4.916 -29.373 1.00 91.56 105 ARG A N 1
ATOM 798 C CA . ARG A 1 105 ? 31.232 6.114 -28.893 1.00 91.56 105 ARG A CA 1
ATOM 799 C C . ARG A 1 105 ? 29.722 5.913 -28.804 1.00 91.56 105 ARG A C 1
ATOM 801 O O . ARG A 1 105 ? 29.123 6.382 -27.840 1.00 91.56 105 ARG A O 1
ATOM 808 N N . ILE A 1 106 ? 29.132 5.223 -29.779 1.00 90.00 106 ILE A N 1
ATOM 809 C CA . ILE A 1 106 ? 27.703 4.889 -29.774 1.00 90.00 106 ILE A CA 1
ATOM 810 C C . ILE A 1 106 ? 27.376 3.993 -28.576 1.00 90.00 106 ILE A C 1
ATOM 812 O O . ILE A 1 106 ? 26.403 4.259 -27.875 1.00 90.00 106 ILE A O 1
ATOM 816 N N . ASP A 1 107 ? 28.203 2.983 -28.298 1.00 87.44 107 ASP A N 1
ATOM 817 C CA . ASP A 1 107 ? 28.007 2.096 -27.147 1.00 87.44 107 ASP A CA 1
ATOM 818 C C . ASP A 1 107 ? 28.054 2.857 -25.818 1.00 87.44 107 ASP A C 1
ATOM 820 O O . ASP A 1 107 ? 27.119 2.781 -25.021 1.00 87.44 107 ASP A O 1
ATOM 824 N N . THR A 1 108 ? 29.082 3.687 -25.618 1.00 91.81 108 THR A N 1
ATOM 825 C CA . THR A 1 108 ? 29.193 4.513 -24.409 1.00 91.81 108 THR A CA 1
ATOM 826 C C . THR A 1 108 ? 27.982 5.428 -24.226 1.00 91.81 108 THR A C 1
ATOM 828 O O . THR A 1 108 ? 27.483 5.554 -23.110 1.00 91.81 108 THR A O 1
ATOM 831 N N . ALA A 1 109 ? 27.478 6.043 -25.301 1.00 90.94 109 ALA A N 1
ATOM 832 C CA . ALA A 1 109 ? 26.302 6.909 -25.232 1.00 90.94 109 ALA A CA 1
ATOM 833 C C . ALA A 1 109 ? 25.038 6.133 -24.821 1.00 90.94 109 ALA A C 1
ATOM 835 O O . ALA A 1 109 ? 24.319 6.560 -23.919 1.00 90.94 109 ALA A O 1
ATOM 836 N N . ILE A 1 110 ? 24.807 4.957 -25.414 1.00 88.88 110 ILE A N 1
ATOM 837 C CA . ILE A 1 110 ? 23.670 4.089 -25.069 1.00 88.88 110 ILE A CA 1
ATOM 838 C C . ILE A 1 110 ? 23.781 3.592 -23.620 1.00 88.88 110 ILE A C 1
ATOM 840 O O . ILE A 1 110 ? 22.781 3.519 -22.903 1.00 88.88 110 ILE A O 1
ATOM 844 N N . ALA A 1 111 ? 24.984 3.234 -23.170 1.00 91.75 111 ALA A N 1
ATOM 845 C CA . ALA A 1 111 ? 25.221 2.798 -21.799 1.00 91.75 111 ALA A CA 1
ATOM 846 C C . ALA A 1 111 ? 24.942 3.918 -20.783 1.00 91.75 111 ALA A C 1
ATOM 848 O O . ALA A 1 111 ? 24.325 3.656 -19.750 1.00 91.75 111 ALA A O 1
ATOM 849 N N . MET A 1 112 ? 25.344 5.157 -21.089 1.00 94.62 112 MET A N 1
ATOM 850 C CA . MET A 1 112 ? 25.062 6.332 -20.256 1.00 94.62 112 MET A CA 1
ATOM 851 C C . MET A 1 112 ? 23.558 6.604 -20.150 1.00 94.62 112 MET A C 1
ATOM 853 O O . MET A 1 112 ? 23.044 6.702 -19.039 1.00 94.62 112 MET A O 1
ATOM 857 N N . GLU A 1 113 ? 22.835 6.612 -21.272 1.00 94.44 113 GLU A N 1
ATOM 858 C CA . GLU A 1 113 ? 21.378 6.814 -21.286 1.00 94.44 113 GLU A CA 1
ATOM 859 C C . GLU A 1 113 ? 20.643 5.738 -20.463 1.00 94.44 113 GLU A C 1
ATOM 861 O O . GLU A 1 113 ? 19.732 6.022 -19.679 1.00 94.44 113 GLU A O 1
ATOM 866 N N . ARG A 1 114 ? 21.075 4.474 -20.577 1.00 95.50 114 ARG A N 1
ATOM 867 C CA . ARG A 1 114 ? 20.527 3.371 -19.770 1.00 95.50 114 ARG A CA 1
ATOM 868 C C . ARG A 1 114 ? 20.800 3.554 -18.282 1.00 95.50 114 ARG A C 1
ATOM 870 O O . ARG A 1 114 ? 19.911 3.287 -17.474 1.00 95.50 114 ARG A O 1
ATOM 877 N N . LEU A 1 115 ? 22.009 3.976 -17.916 1.00 97.38 115 LEU A N 1
ATOM 878 C CA . LEU A 1 115 ? 22.385 4.197 -16.522 1.00 97.38 115 LEU A CA 1
ATOM 879 C C . LEU A 1 115 ? 21.551 5.320 -15.899 1.00 97.38 115 LEU A C 1
ATOM 881 O O . LEU A 1 115 ? 21.016 5.139 -14.807 1.00 97.38 115 LEU A O 1
ATOM 885 N N . GLU A 1 116 ? 21.382 6.433 -16.611 1.00 96.88 116 GLU A N 1
ATOM 886 C CA . GLU A 1 116 ? 20.530 7.545 -16.179 1.00 96.88 116 GLU A CA 1
ATOM 887 C C . GLU A 1 116 ? 19.086 7.083 -15.956 1.00 96.88 116 GLU A C 1
ATOM 889 O O . GLU A 1 116 ? 18.507 7.330 -14.897 1.00 96.88 116 GLU A O 1
ATOM 894 N N . SER A 1 117 ? 18.529 6.307 -16.892 1.00 97.12 117 SER A N 1
ATOM 895 C CA . SER A 1 117 ? 17.180 5.749 -16.750 1.00 97.12 117 SER A CA 1
ATOM 896 C C . SER A 1 117 ? 17.034 4.834 -15.524 1.00 97.12 117 SER A C 1
ATOM 898 O O . SER A 1 117 ? 16.016 4.873 -14.828 1.00 97.12 117 SER A O 1
ATOM 900 N N . ILE A 1 118 ? 18.047 4.012 -15.231 1.00 97.88 118 ILE A N 1
ATOM 901 C CA . ILE A 1 118 ? 18.048 3.126 -14.058 1.00 97.88 118 ILE A CA 1
ATOM 902 C C . ILE A 1 118 ? 18.128 3.936 -12.762 1.00 97.88 118 ILE A C 1
ATOM 904 O O . ILE A 1 118 ? 17.390 3.635 -11.825 1.00 97.88 118 ILE A O 1
ATOM 908 N N . ILE A 1 119 ? 18.978 4.964 -12.708 1.00 97.88 119 ILE A N 1
ATOM 909 C CA . ILE A 1 119 ? 19.117 5.836 -11.534 1.00 97.88 119 ILE A CA 1
ATOM 910 C C . ILE A 1 119 ? 17.786 6.519 -11.214 1.00 97.88 119 ILE A C 1
ATOM 912 O O . ILE A 1 119 ? 17.356 6.505 -10.060 1.00 97.88 119 ILE A O 1
ATOM 916 N N . GLU A 1 120 ? 17.092 7.046 -12.221 1.00 97.75 120 GLU A N 1
ATOM 917 C CA . GLU A 1 120 ? 15.784 7.679 -12.023 1.00 97.75 120 GLU A CA 1
ATOM 918 C C . GLU A 1 120 ? 14.728 6.686 -11.515 1.00 97.75 120 GLU A C 1
ATOM 920 O O . GLU A 1 120 ? 13.987 6.976 -10.572 1.00 97.75 120 GLU A O 1
ATOM 925 N N . ARG A 1 121 ? 14.703 5.460 -12.054 1.00 97.69 121 ARG A N 1
ATOM 926 C CA . ARG A 1 121 ? 13.806 4.401 -11.556 1.00 97.69 121 ARG A CA 1
ATOM 927 C C . ARG A 1 121 ? 14.122 3.983 -10.122 1.00 97.69 121 ARG A C 1
ATOM 929 O O . ARG A 1 121 ? 13.196 3.727 -9.350 1.00 97.69 121 ARG A O 1
ATOM 936 N N . LEU A 1 122 ? 15.403 3.899 -9.763 1.00 98.00 122 LEU A N 1
ATOM 937 C CA . LEU A 1 122 ? 15.831 3.566 -8.405 1.00 98.00 122 LEU A CA 1
ATOM 938 C C . LEU A 1 122 ? 15.385 4.641 -7.416 1.00 98.00 122 LEU A C 1
ATOM 940 O O . LEU A 1 122 ? 14.760 4.295 -6.420 1.00 98.00 122 LEU A O 1
ATOM 944 N N . ARG A 1 123 ? 15.595 5.923 -7.736 1.00 97.75 123 ARG A N 1
ATOM 945 C CA . ARG A 1 123 ? 15.140 7.051 -6.905 1.00 97.75 123 ARG A CA 1
ATOM 946 C C . ARG A 1 123 ? 13.630 7.038 -6.689 1.00 97.75 123 ARG A C 1
ATOM 948 O O . ARG A 1 123 ? 13.166 7.177 -5.562 1.00 97.75 123 ARG A O 1
ATOM 955 N N . ALA A 1 124 ? 12.855 6.820 -7.752 1.00 97.25 124 ALA A N 1
ATOM 956 C CA . ALA A 1 124 ? 11.400 6.728 -7.647 1.00 97.25 124 ALA A CA 1
ATOM 957 C C . ALA A 1 124 ? 10.955 5.546 -6.765 1.00 97.25 124 ALA A C 1
ATOM 959 O O . ALA A 1 124 ? 10.007 5.660 -5.985 1.00 97.25 124 ALA A O 1
ATOM 960 N N . THR A 1 125 ? 11.653 4.412 -6.868 1.00 97.69 125 THR A N 1
ATOM 961 C CA . THR A 1 125 ? 11.372 3.220 -6.058 1.00 97.69 125 THR A CA 1
ATOM 962 C C . THR A 1 125 ? 11.732 3.443 -4.591 1.00 97.69 125 THR A C 1
ATOM 964 O O . THR A 1 125 ? 10.935 3.109 -3.719 1.00 97.69 125 THR A O 1
ATOM 967 N N . GLU A 1 126 ? 12.896 4.031 -4.317 1.00 97.88 126 GLU A N 1
ATOM 968 C CA . GLU A 1 126 ? 13.359 4.375 -2.971 1.00 97.88 126 GLU A CA 1
ATOM 969 C C . GLU A 1 126 ? 12.376 5.322 -2.279 1.00 97.88 126 GLU A C 1
ATOM 971 O O . GLU A 1 126 ? 11.897 5.017 -1.187 1.00 97.88 126 GLU A O 1
ATOM 976 N N . TYR A 1 127 ? 11.959 6.387 -2.969 1.00 97.69 127 TYR A N 1
ATOM 977 C CA . TYR A 1 127 ? 10.945 7.309 -2.464 1.00 97.69 127 TYR A CA 1
ATOM 978 C C . TYR A 1 127 ? 9.613 6.602 -2.166 1.00 97.69 127 TYR A C 1
ATOM 980 O O . TYR A 1 127 ? 9.020 6.786 -1.103 1.00 97.69 127 TYR A O 1
ATOM 988 N N . SER A 1 128 ? 9.143 5.731 -3.068 1.00 97.81 128 SER A N 1
ATOM 989 C CA . SER A 1 128 ? 7.910 4.970 -2.832 1.00 97.81 128 SER A CA 1
ATOM 990 C C . SER A 1 128 ? 8.019 4.020 -1.635 1.00 97.81 128 SER A C 1
ATOM 992 O O . SER A 1 128 ? 7.018 3.808 -0.945 1.00 97.81 128 SER A O 1
ATOM 994 N N . LEU A 1 129 ? 9.191 3.424 -1.401 1.00 98.12 129 LEU A N 1
ATOM 995 C CA . LEU A 1 129 ? 9.426 2.553 -0.252 1.00 98.12 129 LEU A CA 1
ATOM 996 C C . LEU A 1 129 ? 9.427 3.341 1.056 1.00 98.12 129 LEU A C 1
ATOM 998 O O . LEU A 1 129 ? 8.832 2.875 2.026 1.00 98.12 129 LEU A O 1
ATOM 1002 N N . GLU A 1 130 ? 10.030 4.528 1.075 1.00 97.88 130 GLU A N 1
ATOM 1003 C CA . GLU A 1 130 ? 10.046 5.399 2.252 1.00 97.88 130 GLU A CA 1
ATOM 1004 C C . GLU A 1 130 ? 8.627 5.825 2.655 1.00 97.88 130 GLU A C 1
ATOM 1006 O O . GLU A 1 130 ? 8.232 5.653 3.811 1.00 97.88 130 GLU A O 1
ATOM 1011 N N . VAL A 1 131 ? 7.813 6.260 1.686 1.00 98.00 131 VAL A N 1
ATOM 1012 C CA . VAL A 1 131 ? 6.401 6.608 1.920 1.00 98.00 131 VAL A CA 1
ATOM 1013 C C . VAL A 1 131 ? 5.625 5.413 2.483 1.00 98.00 131 VAL A C 1
ATOM 1015 O O . VAL A 1 131 ? 4.957 5.534 3.511 1.00 98.00 131 VAL A O 1
ATOM 1018 N N . LYS A 1 132 ? 5.760 4.226 1.877 1.00 97.50 132 LYS A N 1
ATOM 1019 C CA . LYS A 1 132 ? 5.082 3.010 2.364 1.00 97.50 132 LYS A CA 1
ATOM 1020 C C . LYS A 1 132 ? 5.543 2.597 3.760 1.00 97.50 132 LYS A C 1
ATOM 1022 O O . LYS A 1 132 ? 4.733 2.124 4.554 1.00 97.50 132 LYS A O 1
ATOM 1027 N N . ALA A 1 133 ? 6.827 2.756 4.074 1.00 98.12 133 ALA A N 1
ATOM 1028 C CA . ALA A 1 133 ? 7.355 2.460 5.401 1.00 98.12 133 ALA A CA 1
ATOM 1029 C C . ALA A 1 133 ? 6.760 3.402 6.459 1.00 98.12 133 ALA A C 1
ATOM 1031 O O . ALA A 1 133 ? 6.392 2.949 7.546 1.00 98.12 133 ALA A O 1
ATOM 1032 N N . GLN A 1 134 ? 6.597 4.686 6.128 1.00 97.88 134 GLN A N 1
ATOM 1033 C CA . GLN A 1 134 ? 5.947 5.659 7.003 1.00 97.88 134 GLN A CA 1
ATOM 1034 C C . GLN A 1 134 ? 4.465 5.323 7.227 1.00 97.88 134 GLN A C 1
ATOM 1036 O O . GLN A 1 134 ? 4.014 5.293 8.375 1.00 97.88 134 GLN A O 1
ATOM 1041 N N . GLU A 1 135 ? 3.718 5.021 6.163 1.00 97.56 135 GLU A N 1
ATOM 1042 C CA . GLU A 1 135 ? 2.310 4.607 6.251 1.00 97.56 135 GLU A CA 1
ATOM 1043 C C . GLU A 1 135 ? 2.144 3.344 7.104 1.00 97.56 135 GLU A C 1
ATOM 1045 O O . GLU A 1 135 ? 1.289 3.293 7.992 1.00 97.56 135 GLU A O 1
ATOM 1050 N N . LEU A 1 136 ? 3.004 2.343 6.891 1.00 98.12 136 LEU A N 1
ATOM 1051 C CA . LEU A 1 136 ? 3.003 1.110 7.672 1.00 98.12 136 LEU A CA 1
ATOM 1052 C C . LEU A 1 136 ? 3.313 1.381 9.150 1.00 98.12 136 LEU A C 1
ATOM 1054 O O . LEU A 1 136 ? 2.662 0.815 10.030 1.00 98.12 136 LEU A O 1
ATOM 1058 N N . GLY A 1 137 ? 4.269 2.269 9.432 1.00 98.00 137 GLY A N 1
ATOM 1059 C CA . GLY A 1 137 ? 4.596 2.703 10.788 1.00 98.00 137 GLY A CA 1
ATOM 1060 C C . GLY A 1 137 ? 3.402 3.347 11.494 1.00 98.00 137 GLY A C 1
ATOM 1061 O O . GLY A 1 137 ? 3.081 2.981 12.625 1.00 98.00 137 GLY A O 1
ATOM 1062 N N . GLN A 1 138 ? 2.691 4.245 10.811 1.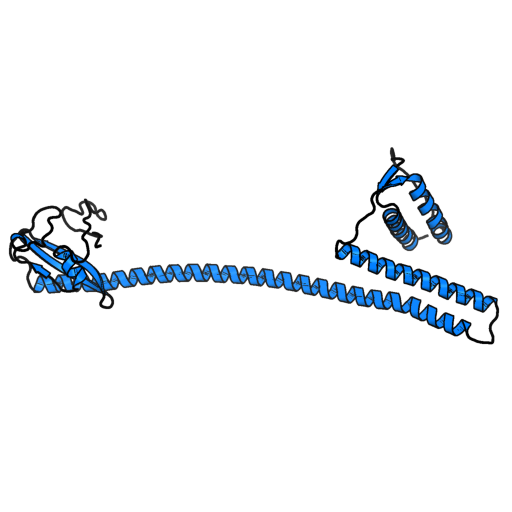00 97.69 138 GLN A N 1
ATOM 1063 C CA . GLN A 1 138 ? 1.490 4.890 11.349 1.00 97.69 138 GLN A CA 1
ATOM 1064 C C . GLN A 1 138 ? 0.341 3.897 11.560 1.00 97.69 138 GLN A C 1
ATOM 1066 O O . GLN A 1 138 ? -0.319 3.925 12.600 1.00 97.69 138 GLN A O 1
ATOM 1071 N N . ALA A 1 139 ? 0.101 3.002 10.599 1.00 96.88 139 ALA A N 1
ATOM 1072 C CA . ALA A 1 139 ? -0.926 1.971 10.712 1.00 96.88 139 ALA A CA 1
ATOM 1073 C C . ALA A 1 139 ? -0.649 1.033 11.897 1.00 96.88 139 ALA A C 1
ATOM 1075 O O . ALA A 1 139 ? -1.556 0.735 12.675 1.00 96.88 139 ALA A O 1
ATOM 1076 N N . LYS A 1 140 ? 0.616 0.639 12.089 1.00 97.88 140 LYS A N 1
ATOM 1077 C CA . LYS A 1 140 ? 1.051 -0.163 13.236 1.00 97.88 140 LYS A CA 1
ATOM 1078 C C . LYS A 1 140 ? 0.800 0.559 14.560 1.00 97.88 140 LYS A C 1
ATOM 1080 O O . LYS A 1 140 ? 0.211 -0.034 15.456 1.00 97.88 140 LYS A O 1
ATOM 1085 N N . GLN A 1 141 ? 1.186 1.831 14.677 1.00 97.50 141 GLN A N 1
ATOM 1086 C CA . GLN A 1 141 ? 0.952 2.615 15.896 1.00 97.50 141 GLN A CA 1
ATOM 1087 C C . GLN A 1 141 ? -0.539 2.720 16.240 1.00 97.50 141 GLN A C 1
ATOM 1089 O O . GLN A 1 141 ? -0.917 2.526 17.394 1.00 97.50 141 GLN A O 1
ATOM 1094 N N . LYS A 1 142 ? -1.398 2.964 15.242 1.00 96.00 142 LYS A N 1
ATOM 1095 C CA . LYS A 1 142 ? -2.858 2.984 15.434 1.00 96.00 142 LYS A CA 1
ATOM 1096 C C . LYS A 1 142 ? -3.389 1.632 15.911 1.00 96.00 142 LYS A C 1
ATOM 1098 O O . LYS A 1 142 ? -4.184 1.589 16.845 1.00 96.00 142 LYS A O 1
ATOM 1103 N N . ALA A 1 143 ? -2.930 0.536 15.307 1.00 95.81 143 ALA A N 1
ATOM 1104 C CA . ALA A 1 143 ? -3.333 -0.811 15.704 1.00 95.81 143 ALA A CA 1
ATOM 1105 C C . ALA A 1 143 ? -2.885 -1.153 17.136 1.00 95.81 143 ALA A C 1
ATOM 1107 O O . ALA A 1 143 ? -3.661 -1.706 17.914 1.00 95.81 143 ALA A O 1
ATOM 1108 N N . GLU A 1 144 ? -1.657 -0.789 17.512 1.00 96.25 144 GLU A N 1
ATOM 1109 C CA . GLU A 1 144 ? -1.144 -0.985 18.872 1.00 96.25 144 GLU A CA 1
ATOM 1110 C C . GLU A 1 144 ? -1.928 -0.166 19.901 1.00 96.25 144 GLU A C 1
ATOM 1112 O O . GLU A 1 144 ? -2.249 -0.679 20.974 1.00 96.25 144 GLU A O 1
ATOM 1117 N N . GLN A 1 145 ? -2.270 1.081 19.573 1.00 96.06 145 GLN A N 1
ATOM 1118 C CA . GLN A 1 145 ? -3.075 1.935 20.439 1.00 96.06 145 GLN A CA 1
ATOM 1119 C C . GLN A 1 145 ? -4.479 1.352 20.649 1.00 96.06 145 GLN A C 1
ATOM 1121 O O . GLN A 1 145 ? -4.890 1.159 21.792 1.00 96.06 145 GLN A O 1
ATOM 1126 N N . ALA A 1 146 ? -5.159 0.953 19.570 1.00 92.31 146 ALA A N 1
ATOM 1127 C CA . ALA A 1 146 ? -6.464 0.299 19.651 1.00 92.31 146 ALA A CA 1
ATOM 1128 C C . ALA A 1 146 ? -6.405 -1.011 20.462 1.00 92.31 146 ALA A C 1
ATOM 1130 O O . ALA A 1 146 ? -7.278 -1.293 21.283 1.00 92.31 146 ALA A O 1
ATOM 1131 N N . SER A 1 147 ? -5.342 -1.808 20.295 1.00 93.94 147 SER A N 1
ATOM 1132 C CA . SER A 1 147 ? -5.141 -3.037 21.073 1.00 93.94 147 SER A CA 1
ATOM 1133 C C . SER A 1 147 ? -4.941 -2.765 22.568 1.00 93.94 147 SER A C 1
ATOM 1135 O O . SER A 1 147 ? -5.429 -3.533 23.405 1.00 93.94 147 SER A O 1
ATOM 1137 N N . LYS A 1 148 ? -4.220 -1.696 22.925 1.00 94.31 148 LYS A N 1
ATOM 1138 C CA . LYS A 1 148 ? -4.049 -1.273 24.323 1.00 94.31 148 LYS A CA 1
ATOM 1139 C C . LYS A 1 148 ? -5.368 -0.800 24.923 1.00 94.31 148 LYS A C 1
ATOM 1141 O O . LYS A 1 148 ? -5.713 -1.247 26.012 1.00 94.31 148 LYS A O 1
ATOM 1146 N N . GLU A 1 149 ? -6.117 0.036 24.208 1.00 91.88 149 GLU A N 1
ATOM 1147 C CA . GLU A 1 149 ? -7.433 0.527 24.637 1.00 91.88 149 GLU A CA 1
ATOM 1148 C C . GLU A 1 149 ? -8.413 -0.625 24.862 1.00 91.88 149 GLU A C 1
ATOM 1150 O O . GLU A 1 149 ? -9.033 -0.707 25.920 1.00 91.88 149 GLU A O 1
ATOM 1155 N N . LYS A 1 150 ? -8.457 -1.592 23.938 1.00 90.19 150 LYS A N 1
ATOM 1156 C CA . LYS A 1 150 ? -9.253 -2.816 24.089 1.00 90.19 150 LYS A CA 1
ATOM 1157 C C . LYS A 1 150 ? -8.855 -3.620 25.326 1.00 90.19 150 LYS A C 1
ATOM 1159 O O . LYS A 1 150 ? -9.717 -4.104 26.056 1.00 90.19 150 LYS A O 1
ATOM 1164 N N . SER A 1 151 ? -7.555 -3.765 25.576 1.00 92.25 151 SER A N 1
ATOM 1165 C CA . SER A 1 151 ? -7.060 -4.506 26.745 1.00 92.25 151 SER A CA 1
ATOM 1166 C C . SER A 1 151 ? -7.425 -3.798 28.052 1.00 92.25 151 SER A C 1
ATOM 1168 O O . SER A 1 151 ? -7.874 -4.445 28.996 1.00 92.25 151 SER A O 1
ATOM 1170 N N . PHE A 1 152 ? -7.281 -2.471 28.091 1.00 91.94 152 PHE A N 1
ATOM 1171 C CA . PHE A 1 152 ? -7.669 -1.646 29.232 1.00 91.94 152 PHE A CA 1
ATOM 1172 C C . PHE A 1 152 ? -9.177 -1.716 29.493 1.00 91.94 152 PHE A C 1
ATOM 1174 O O . PHE A 1 152 ? -9.596 -1.930 30.629 1.00 91.94 152 PHE A O 1
ATOM 1181 N N . PHE A 1 153 ? -9.991 -1.626 28.439 1.00 89.69 153 PHE A N 1
ATOM 1182 C CA . PHE A 1 153 ? -11.439 -1.785 28.522 1.00 89.69 153 PHE A CA 1
ATOM 1183 C C . PHE A 1 153 ? -11.828 -3.142 29.124 1.00 89.69 153 PHE A C 1
ATOM 1185 O O . PHE A 1 153 ? -12.566 -3.189 30.106 1.00 89.69 153 PHE A O 1
ATOM 1192 N N . LEU A 1 154 ? -11.284 -4.247 28.601 1.00 90.19 154 LEU A N 1
ATOM 1193 C CA . LEU A 1 154 ? -11.582 -5.593 29.105 1.00 90.19 154 LEU A CA 1
ATOM 1194 C C . LEU A 1 154 ? -11.150 -5.785 30.564 1.00 90.19 154 LEU A C 1
ATOM 1196 O O . LEU A 1 154 ? -11.873 -6.417 31.339 1.00 90.19 154 LEU A O 1
ATOM 1200 N N . ALA A 1 155 ? -9.995 -5.237 30.950 1.00 91.19 155 ALA A N 1
ATOM 1201 C CA . ALA A 1 155 ? -9.533 -5.275 32.332 1.00 91.19 155 ALA A CA 1
ATOM 1202 C C . ALA A 1 155 ? -10.504 -4.529 33.261 1.00 91.19 155 ALA A C 1
ATOM 1204 O O . ALA A 1 155 ? -10.942 -5.095 34.265 1.00 91.19 155 ALA A O 1
ATOM 1205 N N . ASN A 1 156 ? -10.907 -3.309 32.896 1.00 87.06 156 ASN A N 1
ATOM 1206 C CA . ASN A 1 156 ? -11.845 -2.509 33.685 1.00 87.06 156 ASN A CA 1
ATOM 1207 C C . ASN A 1 156 ? -13.214 -3.180 33.798 1.00 87.06 156 ASN A C 1
ATOM 1209 O O . ASN A 1 156 ? -13.720 -3.334 34.906 1.00 87.06 156 ASN A O 1
ATOM 1213 N N . MET A 1 157 ? -13.770 -3.675 32.689 1.00 91.00 157 MET A N 1
ATOM 1214 C CA . MET A 1 157 ? -15.042 -4.406 32.702 1.00 91.00 157 MET A CA 1
ATOM 1215 C C . MET A 1 157 ? -14.968 -5.657 33.577 1.00 91.00 157 MET A C 1
ATOM 1217 O O . MET A 1 157 ? -15.883 -5.930 34.349 1.00 91.00 157 MET A O 1
ATOM 1221 N N . SER A 1 158 ? -13.850 -6.387 33.540 1.00 91.69 158 SER A N 1
ATOM 1222 C CA . SER A 1 158 ? -13.647 -7.546 34.415 1.00 91.69 158 SER A CA 1
ATOM 1223 C C . SER A 1 158 ? -13.656 -7.161 35.899 1.00 91.69 158 SER A C 1
ATOM 1225 O O . SER A 1 158 ? -14.205 -7.896 36.721 1.00 91.69 158 SER A O 1
ATOM 1227 N N . HIS A 1 159 ? -13.061 -6.022 36.263 1.00 93.56 159 HIS A N 1
ATOM 1228 C CA . HIS A 1 159 ? -13.076 -5.510 37.636 1.00 93.56 159 HIS A CA 1
ATOM 1229 C C . HIS A 1 159 ? -14.468 -5.029 38.069 1.00 93.56 159 HIS A C 1
ATOM 1231 O O . HIS A 1 159 ? -14.921 -5.370 39.169 1.00 93.56 159 HIS A O 1
ATOM 1237 N N . GLU A 1 160 ? -15.155 -4.284 37.205 1.00 92.62 160 GLU A N 1
ATOM 1238 C CA . GLU A 1 160 ? -16.503 -3.772 37.461 1.00 92.62 160 GLU A CA 1
ATOM 1239 C C . GLU A 1 160 ? -17.544 -4.888 37.554 1.00 92.62 160 GLU A C 1
ATOM 1241 O O . GLU A 1 160 ? -18.466 -4.774 38.350 1.00 92.62 160 GLU A O 1
ATOM 1246 N N . ILE A 1 161 ? -17.364 -6.000 36.836 1.00 93.12 161 ILE A N 1
ATOM 1247 C CA . ILE A 1 161 ? -18.203 -7.202 36.957 1.00 93.12 161 ILE A CA 1
ATOM 1248 C C . ILE A 1 161 ? -17.877 -7.986 38.234 1.00 93.12 161 ILE A C 1
ATOM 1250 O O . ILE A 1 161 ? -18.777 -8.445 38.942 1.00 93.12 161 ILE A O 1
ATOM 1254 N N . ARG A 1 162 ? -16.587 -8.149 38.563 1.00 91.62 162 ARG A N 1
ATOM 1255 C CA . ARG A 1 162 ? -16.154 -8.966 39.710 1.00 91.62 162 ARG A CA 1
ATOM 1256 C C . ARG A 1 162 ? -16.689 -8.438 41.036 1.00 91.62 162 ARG A C 1
ATOM 1258 O O . ARG A 1 162 ? -17.031 -9.238 41.903 1.00 91.62 162 ARG A O 1
ATOM 1265 N N . THR A 1 163 ? -16.745 -7.121 41.202 1.00 93.06 163 THR A N 1
ATOM 1266 C CA . THR A 1 163 ? -17.158 -6.479 42.457 1.00 93.06 163 THR A CA 1
ATOM 1267 C C . THR A 1 163 ? -18.606 -6.823 42.854 1.00 93.06 163 THR A C 1
ATOM 1269 O O . THR A 1 163 ? -18.770 -7.474 43.888 1.00 93.06 163 THR A O 1
ATOM 1272 N N . PRO A 1 164 ? -19.649 -6.504 42.055 1.00 92.44 164 PRO A N 1
ATOM 1273 C CA . PRO A 1 164 ? -21.027 -6.862 42.385 1.00 92.44 164 PRO A CA 1
ATOM 1274 C C . PRO A 1 164 ? -21.219 -8.379 42.447 1.00 92.44 164 PRO A C 1
ATOM 1276 O O . PRO A 1 164 ? -21.936 -8.859 43.318 1.00 92.44 164 PRO A O 1
ATOM 1279 N N . MET A 1 165 ? -20.528 -9.155 41.603 1.00 94.38 165 MET A N 1
ATOM 1280 C CA . MET A 1 165 ? -20.592 -10.619 41.647 1.00 94.38 165 MET A CA 1
ATOM 1281 C C . MET A 1 165 ? -20.071 -11.184 42.977 1.00 94.38 165 MET A C 1
ATOM 1283 O O . MET A 1 165 ? -20.706 -12.052 43.570 1.00 94.38 165 MET A O 1
ATOM 1287 N N . THR A 1 166 ? -18.946 -10.669 43.480 1.00 93.69 166 THR A N 1
ATOM 1288 C CA . THR A 1 166 ? -18.378 -11.094 44.771 1.00 93.69 166 THR A CA 1
ATOM 1289 C C . THR A 1 166 ? -19.318 -10.736 45.921 1.00 93.69 166 THR A C 1
ATOM 1291 O O . THR A 1 166 ? -19.511 -11.543 46.828 1.00 93.69 166 THR A O 1
ATOM 1294 N N . SER A 1 167 ? -19.955 -9.561 45.868 1.00 94.50 167 SER A N 1
ATOM 1295 C CA . SER A 1 167 ? -20.970 -9.163 46.846 1.00 94.50 167 SER A CA 1
ATOM 1296 C C . SER A 1 167 ? -22.210 -10.059 46.799 1.00 94.50 167 SER A C 1
ATOM 1298 O O . SER A 1 167 ? -22.679 -10.470 47.855 1.00 94.50 167 SER A O 1
ATOM 1300 N N . ILE A 1 168 ? -22.712 -10.414 45.610 1.00 95.00 168 ILE A N 1
ATOM 1301 C CA . ILE A 1 168 ? -23.849 -11.339 45.451 1.00 95.00 168 ILE A CA 1
ATOM 1302 C C . ILE A 1 168 ? -23.542 -12.683 46.105 1.00 95.00 168 ILE A C 1
ATOM 1304 O O . ILE A 1 168 ? -24.341 -13.154 46.909 1.00 95.00 168 ILE A O 1
ATOM 1308 N N . VAL A 1 169 ? -22.385 -13.275 45.792 1.00 94.38 169 VAL A N 1
ATOM 1309 C CA . VAL A 1 169 ? -21.971 -14.559 46.377 1.00 94.38 169 VAL A CA 1
ATOM 1310 C C . VAL A 1 169 ? -21.842 -14.436 47.896 1.00 94.38 169 VAL A C 1
ATOM 1312 O O . VAL A 1 169 ? -22.401 -15.252 48.617 1.00 94.38 169 VAL A O 1
ATOM 1315 N N . GLY A 1 170 ? -21.202 -13.375 48.396 1.00 94.56 170 GLY A N 1
ATOM 1316 C CA . GLY A 1 170 ? -21.034 -13.163 49.835 1.00 94.56 170 GLY A CA 1
ATOM 1317 C C . GLY A 1 170 ? -22.357 -13.025 50.598 1.00 94.56 170 GLY A C 1
ATOM 1318 O O . GLY A 1 170 ? -22.529 -13.652 51.642 1.00 94.56 170 GLY A 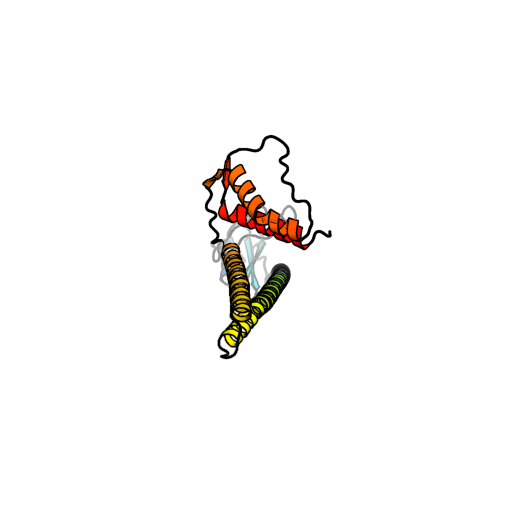O 1
ATOM 1319 N N . TYR A 1 171 ? -23.314 -12.244 50.087 1.00 94.31 171 TYR A N 1
ATOM 1320 C CA . TYR A 1 171 ? -24.632 -12.112 50.719 1.00 94.31 171 TYR A CA 1
ATOM 1321 C C . TYR A 1 171 ? -25.480 -13.380 50.571 1.00 94.31 171 TYR A C 1
ATOM 1323 O O . TYR A 1 171 ? -26.191 -13.740 51.508 1.00 94.31 171 TYR A O 1
ATOM 1331 N N . ALA A 1 172 ? -25.372 -14.096 49.448 1.00 93.19 172 ALA A N 1
ATOM 1332 C CA . ALA A 1 172 ? -26.004 -15.402 49.285 1.00 93.19 172 ALA A CA 1
ATOM 1333 C C . ALA A 1 172 ? -25.467 -16.421 50.306 1.00 93.19 172 ALA A C 1
ATOM 1335 O O . ALA A 1 172 ? -26.258 -17.098 50.959 1.00 93.19 172 ALA A O 1
ATOM 1336 N N . ASP A 1 173 ? -24.151 -16.468 50.532 1.00 93.44 173 ASP A N 1
ATOM 1337 C CA . ASP A 1 173 ? -23.540 -17.332 51.550 1.00 93.44 173 ASP A CA 1
ATOM 1338 C C . ASP A 1 173 ? -24.037 -16.980 52.960 1.00 93.44 173 ASP A C 1
ATOM 1340 O O . ASP A 1 173 ? -24.332 -17.869 53.763 1.00 93.44 173 ASP A O 1
ATOM 1344 N N . LEU A 1 174 ? -24.178 -15.685 53.268 1.00 91.44 174 LEU A N 1
ATOM 1345 C CA . LEU A 1 174 ? -24.715 -15.220 54.548 1.00 91.44 174 LEU A CA 1
ATOM 1346 C C . LEU A 1 174 ? -26.174 -15.657 54.751 1.00 91.44 174 LEU A C 1
ATOM 1348 O O . LEU A 1 174 ? -26.504 -16.141 55.836 1.00 91.44 174 LEU A O 1
ATOM 1352 N N . LEU A 1 175 ? -27.008 -15.577 53.708 1.00 91.50 175 LEU A N 1
ATOM 1353 C CA . LEU A 1 175 ? -28.411 -16.015 53.730 1.00 91.50 175 LEU A CA 1
ATOM 1354 C C . LEU A 1 175 ? -28.587 -17.509 54.037 1.00 91.50 175 LEU A C 1
ATOM 1356 O O . LEU A 1 175 ? -29.628 -17.898 54.562 1.00 91.50 175 LEU A O 1
ATOM 1360 N N . THR A 1 176 ? -27.590 -18.351 53.746 1.00 89.00 176 THR A N 1
ATOM 1361 C CA . THR A 1 176 ? -27.669 -19.802 54.012 1.00 89.00 176 THR A CA 1
ATOM 1362 C C . THR A 1 176 ? -27.359 -20.190 55.462 1.00 89.00 176 THR A C 1
ATOM 1364 O O . THR A 1 176 ? -27.502 -21.357 55.835 1.00 89.00 176 THR A O 1
ATOM 1367 N N . ARG A 1 177 ? -26.934 -19.241 56.308 1.00 88.94 177 ARG A N 1
ATOM 1368 C CA . ARG A 1 177 ? -26.555 -19.519 57.701 1.00 88.94 177 ARG A CA 1
ATOM 1369 C C . ARG A 1 177 ? -27.795 -19.702 58.600 1.00 88.94 177 ARG A C 1
ATOM 1371 O O . ARG A 1 177 ? -28.702 -18.876 58.534 1.00 88.94 177 ARG A O 1
ATOM 1378 N N . PRO A 1 178 ? -27.820 -20.720 59.485 1.00 80.06 178 PRO A N 1
ATOM 1379 C CA . PRO A 1 178 ? -29.020 -21.112 60.236 1.00 80.06 178 PRO A CA 1
ATOM 1380 C C . PRO A 1 178 ? -29.466 -20.132 61.342 1.00 80.06 178 PRO A C 1
ATOM 1382 O O . PRO A 1 178 ? -30.626 -20.176 61.743 1.00 80.06 178 PRO A O 1
ATOM 1385 N N . ASP A 1 179 ? -28.603 -19.207 61.781 1.00 81.25 179 ASP A N 1
ATOM 1386 C CA . ASP A 1 179 ? -28.819 -18.384 62.987 1.00 81.25 179 ASP A CA 1
ATOM 1387 C C . ASP A 1 179 ? -29.028 -16.888 62.667 1.00 81.25 179 ASP A C 1
ATOM 1389 O O . ASP A 1 179 ? -28.235 -16.046 63.094 1.00 81.25 179 ASP A O 1
ATOM 1393 N N . ARG A 1 180 ? -30.039 -16.543 61.854 1.00 83.25 180 ARG A N 1
ATOM 1394 C CA . ARG A 1 180 ? -30.245 -15.169 61.340 1.00 83.25 180 ARG A CA 1
ATOM 1395 C C . ARG A 1 180 ? -31.656 -14.649 61.523 1.00 83.25 180 ARG A C 1
ATOM 1397 O O . ARG A 1 180 ? -32.615 -15.400 61.337 1.00 83.25 180 ARG A O 1
ATOM 1404 N N . THR A 1 181 ? -31.772 -13.364 61.854 1.00 90.25 181 THR A N 1
ATOM 1405 C CA . THR A 1 181 ? -33.074 -12.703 61.987 1.00 90.25 181 THR A CA 1
ATOM 1406 C C . THR A 1 181 ? -33.722 -12.516 60.614 1.00 90.25 181 THR A C 1
ATOM 1408 O O . THR A 1 181 ? -33.045 -12.467 59.585 1.00 90.25 181 THR A O 1
ATOM 1411 N N . GLU A 1 182 ? -35.051 -12.414 60.573 1.00 88.25 182 GLU A N 1
ATOM 1412 C CA . GLU A 1 182 ? -35.767 -12.131 59.319 1.00 88.25 182 GLU A CA 1
ATOM 1413 C C . GLU A 1 182 ? -35.400 -10.752 58.744 1.00 88.25 182 GLU A C 1
ATOM 1415 O O . GLU A 1 182 ? -35.348 -10.586 57.528 1.00 88.25 182 GLU A O 1
ATOM 1420 N N . GLU A 1 183 ? -35.055 -9.788 59.603 1.00 89.75 183 GLU A N 1
ATOM 1421 C CA . GLU A 1 183 ? -34.559 -8.468 59.196 1.00 89.75 183 GLU A CA 1
ATOM 1422 C C . GLU A 1 183 ? -33.187 -8.558 58.505 1.00 89.75 183 GLU A C 1
ATOM 1424 O O . GLU A 1 183 ? -33.021 -7.999 57.421 1.00 89.75 183 GLU A O 1
ATOM 1429 N N . GLU A 1 184 ? -32.234 -9.324 59.059 1.00 90.38 184 GLU A N 1
ATOM 1430 C CA . GLU A 1 184 ? -30.919 -9.559 58.434 1.00 90.38 184 GLU A CA 1
ATOM 1431 C C . GLU A 1 184 ? -31.064 -10.244 57.067 1.00 90.38 184 GLU A C 1
ATOM 1433 O O . GLU A 1 184 ? -30.418 -9.855 56.092 1.00 90.38 184 GLU A O 1
ATOM 1438 N N . LYS A 1 185 ? -31.942 -11.252 56.972 1.00 90.44 185 LYS A N 1
ATOM 1439 C CA . LYS A 1 185 ? -32.205 -11.949 55.706 1.00 90.44 185 LYS A CA 1
ATOM 1440 C C . LYS A 1 185 ? -32.804 -11.012 54.664 1.00 90.44 185 LYS A C 1
ATOM 1442 O O . LYS A 1 185 ? -32.390 -11.047 53.507 1.00 90.44 185 LYS A O 1
ATOM 1447 N N . TYR A 1 186 ? -33.759 -10.173 55.056 1.00 92.19 186 TYR A N 1
ATOM 1448 C CA . TYR A 1 186 ? -34.357 -9.206 54.145 1.00 92.19 186 TYR A CA 1
ATOM 1449 C C . TYR A 1 186 ? -33.314 -8.208 53.624 1.00 92.19 186 TYR A C 1
ATOM 1451 O O . TYR A 1 186 ? -33.225 -7.979 52.417 1.00 92.19 186 TYR A O 1
ATOM 1459 N N . GLU A 1 187 ? -32.472 -7.666 54.508 1.00 91.62 187 GLU A N 1
ATOM 1460 C CA . GLU A 1 187 ? -31.428 -6.715 54.123 1.00 91.62 187 GLU A CA 1
ATOM 1461 C C . GLU A 1 187 ? -30.406 -7.342 53.162 1.00 91.62 187 GLU A C 1
ATOM 1463 O O . GLU A 1 187 ? -30.056 -6.741 52.143 1.00 91.62 187 GLU A O 1
ATOM 1468 N N . TRP A 1 188 ? -29.964 -8.575 53.416 1.00 94.19 188 TRP A N 1
ATOM 1469 C CA . TRP A 1 188 ? -29.035 -9.272 52.521 1.00 94.19 188 TRP A CA 1
ATOM 1470 C C . TRP A 1 188 ? -29.664 -9.654 51.184 1.00 94.19 188 TRP A C 1
ATOM 1472 O O . TRP A 1 188 ? -29.007 -9.519 50.150 1.00 94.19 188 TRP A O 1
ATOM 1482 N N . ALA A 1 189 ? -30.930 -10.080 51.172 1.00 92.25 189 ALA A N 1
ATOM 1483 C CA . ALA A 1 189 ? -31.660 -10.336 49.933 1.00 92.25 189 ALA A CA 1
ATOM 1484 C C . ALA A 1 189 ? -31.763 -9.064 49.075 1.00 92.25 189 ALA A C 1
ATOM 1486 O O . ALA A 1 189 ? -31.550 -9.110 47.861 1.00 92.25 189 ALA A O 1
ATOM 1487 N N . GLU A 1 190 ? -31.993 -7.912 49.705 1.00 93.00 190 GLU A N 1
ATOM 1488 C CA . GLU A 1 190 ? -32.018 -6.626 49.013 1.00 93.00 190 GLU A CA 1
ATOM 1489 C C . GLU A 1 190 ? -30.633 -6.228 48.474 1.00 93.00 190 GLU A C 1
ATOM 1491 O O . GLU A 1 190 ? -30.523 -5.716 47.356 1.00 93.00 190 GLU A O 1
ATOM 1496 N N . GLN A 1 191 ? -29.547 -6.525 49.198 1.00 92.00 191 GLN A N 1
ATOM 1497 C CA . GLN A 1 191 ? -28.187 -6.326 48.680 1.00 92.00 191 GLN A CA 1
ATOM 1498 C C . GLN A 1 191 ? -27.887 -7.223 47.474 1.00 92.00 191 GLN A C 1
ATOM 1500 O O . GLN A 1 191 ? -27.293 -6.749 46.502 1.00 92.00 191 GLN A O 1
ATOM 1505 N N . VAL A 1 192 ? -28.311 -8.492 47.493 1.00 93.25 192 VAL A N 1
ATOM 1506 C CA . VAL A 1 192 ? -28.198 -9.389 46.331 1.00 93.25 192 VAL A CA 1
ATOM 1507 C C . VAL A 1 192 ? -28.935 -8.792 45.135 1.00 93.25 192 VAL A C 1
ATOM 1509 O O . VAL A 1 192 ? -28.338 -8.648 44.067 1.00 93.25 192 VAL A O 1
ATOM 1512 N N . ARG A 1 193 ? -30.196 -8.380 45.321 1.00 91.56 193 ARG A N 1
ATOM 1513 C CA . ARG A 1 193 ? -31.027 -7.795 44.260 1.00 91.56 193 ARG A CA 1
ATOM 1514 C C . ARG A 1 193 ? -30.375 -6.554 43.650 1.00 91.56 193 ARG A C 1
ATOM 1516 O O . ARG A 1 193 ? -30.196 -6.488 42.438 1.00 91.56 193 ARG A O 1
ATOM 1523 N N . ARG A 1 194 ? -29.931 -5.608 44.483 1.00 87.94 194 ARG A N 1
ATOM 1524 C CA . ARG A 1 194 ? -29.272 -4.375 44.017 1.00 87.94 194 ARG A CA 1
ATOM 1525 C C . ARG A 1 194 ? -27.983 -4.641 43.239 1.00 87.94 194 ARG A C 1
ATOM 1527 O O . ARG A 1 194 ? -27.724 -3.965 42.247 1.00 87.94 194 ARG A O 1
ATOM 1534 N N . ASN A 1 195 ? -27.167 -5.603 43.674 1.00 90.38 195 ASN A N 1
ATOM 1535 C CA . ASN A 1 195 ? -25.941 -5.956 42.955 1.00 90.38 195 ASN A CA 1
ATOM 1536 C C . ASN A 1 195 ? -26.236 -6.702 41.643 1.00 90.38 195 ASN A C 1
ATOM 1538 O O . ASN A 1 195 ? -25.517 -6.497 40.665 1.00 90.38 195 ASN A O 1
ATOM 1542 N N . ALA A 1 196 ? -27.290 -7.523 41.594 1.00 92.19 196 ALA A N 1
ATOM 1543 C CA . ALA A 1 196 ? -27.728 -8.194 40.371 1.00 92.19 196 ALA A CA 1
ATOM 1544 C C . ALA A 1 196 ? -28.240 -7.188 39.327 1.00 92.19 196 ALA A C 1
ATOM 1546 O O . ALA A 1 196 ? -27.831 -7.256 38.169 1.00 92.19 196 ALA A O 1
ATOM 1547 N N . ASP A 1 197 ? -29.049 -6.210 39.749 1.00 86.44 197 ASP A N 1
ATOM 1548 C CA . ASP A 1 197 ? -29.524 -5.122 38.885 1.00 86.44 197 ASP A CA 1
ATOM 1549 C C . ASP A 1 197 ? -28.350 -4.304 38.322 1.00 86.44 197 ASP A C 1
ATOM 1551 O O . ASP A 1 197 ? -28.301 -4.008 37.126 1.00 86.44 197 ASP A O 1
ATOM 1555 N N . HIS A 1 198 ? -27.358 -3.987 39.163 1.00 87.19 198 HIS A N 1
ATOM 1556 C CA . HIS A 1 198 ? -26.145 -3.297 38.723 1.00 87.19 198 HIS A CA 1
ATOM 1557 C C . HIS A 1 198 ? -25.364 -4.126 37.690 1.00 87.19 198 HIS A C 1
ATOM 1559 O O . HIS A 1 198 ? -24.990 -3.607 36.637 1.00 87.19 198 HIS A O 1
ATOM 1565 N N . LEU A 1 199 ? -25.156 -5.420 37.947 1.00 91.69 199 LEU A N 1
ATOM 1566 C CA . LEU A 1 199 ? -24.448 -6.307 37.027 1.00 91.69 199 LEU A CA 1
ATOM 1567 C C . LEU A 1 199 ? -25.167 -6.428 35.674 1.00 91.69 199 LEU A C 1
ATOM 1569 O O . LEU A 1 199 ? -24.518 -6.362 34.631 1.00 91.69 199 LEU A O 1
ATOM 1573 N N . LEU A 1 200 ? -26.498 -6.553 35.676 1.00 90.19 200 LEU A N 1
ATOM 1574 C CA . LEU A 1 200 ? -27.306 -6.558 34.453 1.00 90.19 200 LEU A CA 1
ATOM 1575 C C . LEU A 1 200 ? -27.141 -5.256 33.661 1.00 90.19 200 LEU A C 1
ATOM 1577 O O . LEU A 1 200 ? -26.999 -5.297 32.439 1.00 90.19 200 LEU A O 1
ATOM 1581 N N . GLY A 1 201 ? -27.098 -4.111 34.347 1.00 86.50 201 GLY A N 1
ATOM 1582 C CA . GLY A 1 201 ? -26.796 -2.819 33.731 1.00 86.50 201 GLY A CA 1
ATOM 1583 C C . GLY A 1 201 ? -25.428 -2.797 33.042 1.00 86.50 201 GLY A C 1
ATOM 1584 O O . GLY A 1 201 ? -25.335 -2.405 31.880 1.00 86.50 201 GLY A O 1
ATOM 1585 N N . LEU A 1 202 ? -24.379 -3.277 33.719 1.00 88.62 202 LEU A N 1
ATOM 1586 C CA . LEU A 1 202 ? -23.027 -3.365 33.150 1.00 88.62 202 LEU A CA 1
ATOM 1587 C C . LEU A 1 202 ? -22.982 -4.268 31.912 1.00 88.62 202 LEU A C 1
ATOM 1589 O O . LEU A 1 202 ? -22.424 -3.880 30.887 1.00 88.62 202 LEU A O 1
ATOM 1593 N N . VAL A 1 203 ? -23.610 -5.446 31.972 1.00 90.50 203 VAL A N 1
ATOM 1594 C CA . VAL A 1 203 ? -23.671 -6.380 30.837 1.00 90.50 203 VAL A CA 1
ATOM 1595 C C . VAL A 1 203 ? -24.392 -5.752 29.645 1.00 90.50 203 VAL A C 1
ATOM 1597 O O . VAL A 1 203 ? -23.889 -5.816 28.523 1.00 90.50 203 VAL A O 1
ATOM 1600 N N . ASN A 1 204 ? -25.534 -5.101 29.876 1.00 86.75 204 ASN A N 1
ATOM 1601 C CA . ASN A 1 204 ? -26.276 -4.426 28.814 1.00 86.75 204 ASN A CA 1
ATOM 1602 C C . ASN A 1 204 ? -25.464 -3.291 28.179 1.00 86.75 204 ASN A C 1
ATOM 1604 O O . ASN A 1 204 ? -25.458 -3.173 26.958 1.00 86.75 204 ASN A O 1
ATOM 1608 N N . ASN A 1 205 ? -24.721 -2.516 28.974 1.00 86.44 205 ASN A N 1
ATOM 1609 C CA . ASN A 1 205 ? -23.852 -1.458 28.455 1.00 86.44 205 ASN A CA 1
ATOM 1610 C C . ASN A 1 205 ? -22.729 -2.017 27.565 1.00 86.44 205 ASN A C 1
ATOM 1612 O O . ASN A 1 205 ? -22.444 -1.449 26.511 1.00 86.44 205 ASN A O 1
ATOM 1616 N N . VAL A 1 206 ? -22.118 -3.145 27.947 1.00 89.69 206 VAL A N 1
ATOM 1617 C CA . VAL A 1 206 ? -21.092 -3.819 27.130 1.00 89.69 206 VAL A CA 1
ATOM 1618 C C . VAL A 1 206 ? -21.683 -4.339 25.817 1.00 89.69 206 VAL A C 1
ATOM 1620 O O . VAL A 1 206 ? -21.072 -4.179 24.761 1.00 89.69 206 VAL A O 1
ATOM 1623 N N . LEU A 1 207 ? -22.876 -4.937 25.863 1.00 88.25 207 LEU A N 1
ATOM 1624 C CA . LEU A 1 207 ? -23.565 -5.430 24.668 1.00 88.25 207 LEU A CA 1
ATOM 1625 C C . LEU A 1 207 ? -23.981 -4.294 23.730 1.00 88.25 207 LEU A C 1
ATOM 1627 O O . LEU A 1 207 ? -23.815 -4.416 22.517 1.00 88.25 207 LEU A O 1
ATOM 1631 N N . ASP A 1 208 ? -24.504 -3.196 24.275 1.00 86.62 208 ASP A N 1
ATOM 1632 C CA . ASP A 1 208 ? -24.851 -2.008 23.497 1.00 86.62 208 ASP A CA 1
ATOM 1633 C C . ASP A 1 208 ? -23.601 -1.421 22.824 1.00 86.62 208 ASP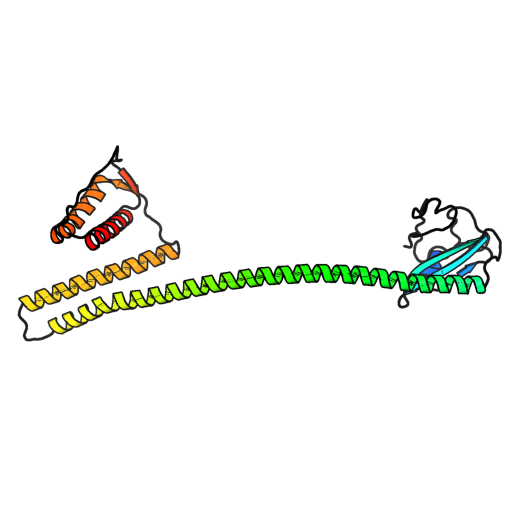 A C 1
ATOM 1635 O O . ASP A 1 208 ? -23.636 -1.143 21.627 1.00 86.62 208 ASP A O 1
ATOM 1639 N N . LEU A 1 209 ? -22.472 -1.315 23.538 1.00 86.88 209 LEU A N 1
ATOM 1640 C CA . LEU A 1 209 ? -21.210 -0.849 22.956 1.00 86.88 209 LEU A CA 1
ATOM 1641 C C . LEU A 1 209 ? -20.728 -1.761 21.815 1.00 86.88 209 LEU A C 1
ATOM 1643 O O . LEU A 1 209 ? -20.388 -1.267 20.743 1.00 86.88 209 LEU A O 1
ATOM 1647 N N . ALA A 1 210 ? -20.761 -3.083 22.002 1.00 87.56 210 ALA A N 1
ATOM 1648 C CA . ALA A 1 210 ? -20.355 -4.040 20.970 1.00 87.56 210 ALA A CA 1
ATOM 1649 C C . ALA A 1 210 ? -21.220 -3.945 19.697 1.00 87.56 210 ALA A C 1
ATOM 1651 O O . ALA A 1 210 ? -20.706 -4.056 18.580 1.00 87.56 210 ALA A O 1
ATOM 1652 N N . LYS A 1 211 ? -22.528 -3.695 19.843 1.00 87.56 211 LYS A N 1
ATOM 1653 C CA . LYS A 1 211 ? -23.437 -3.454 18.707 1.00 87.56 211 LYS A CA 1
ATOM 1654 C C . LYS A 1 211 ? -23.134 -2.142 17.983 1.00 87.56 211 LYS A C 1
ATOM 1656 O O . LYS A 1 211 ? -23.278 -2.073 16.767 1.00 87.56 211 LYS A O 1
ATOM 1661 N N . ILE A 1 212 ? -22.718 -1.105 18.710 1.00 86.88 212 ILE A N 1
ATOM 1662 C CA . ILE A 1 212 ? -22.314 0.176 18.112 1.00 86.88 212 ILE A CA 1
ATOM 1663 C C . ILE A 1 212 ? -21.019 0.002 17.312 1.00 86.88 212 ILE A C 1
ATOM 1665 O O . ILE A 1 212 ? -20.957 0.428 16.163 1.00 86.88 212 ILE A O 1
ATOM 1669 N N . GLU A 1 213 ? -20.008 -0.663 17.880 1.00 84.00 213 GLU A N 1
ATOM 1670 C CA . GLU A 1 213 ? -18.709 -0.870 17.219 1.00 84.00 213 GLU A CA 1
ATOM 1671 C C . GLU A 1 213 ? -18.796 -1.752 15.966 1.00 84.00 213 GLU A C 1
ATOM 1673 O O . GLU A 1 213 ? -18.073 -1.527 14.997 1.00 84.00 213 GLU A O 1
ATOM 1678 N N . SER A 1 214 ? -19.690 -2.743 15.965 1.00 89.06 214 SER A N 1
ATOM 1679 C CA . SER A 1 214 ? -19.945 -3.610 14.804 1.00 89.06 214 SER A CA 1
ATOM 1680 C C . SER A 1 214 ? -20.859 -2.975 13.750 1.00 89.06 214 SER A C 1
ATOM 1682 O O . SER A 1 214 ? -21.008 -3.529 12.662 1.00 89.06 214 SER A O 1
ATOM 1684 N N . GLY A 1 215 ? -21.468 -1.819 14.044 1.00 87.25 215 GLY A N 1
ATOM 1685 C CA . GLY A 1 215 ? -22.466 -1.190 13.176 1.00 87.25 215 GLY A CA 1
ATOM 1686 C C . GLY A 1 215 ? -23.808 -1.932 13.128 1.00 87.25 215 GLY A C 1
ATOM 1687 O O . GLY A 1 215 ? -24.632 -1.644 12.266 1.00 87.25 215 GLY A O 1
ATOM 1688 N N . GLU A 1 216 ? -24.046 -2.877 14.040 1.00 84.62 216 GLU A N 1
ATOM 1689 C CA . GLU A 1 216 ? -25.279 -3.673 14.125 1.00 84.62 216 GLU A CA 1
ATOM 1690 C C . GLU A 1 216 ? -26.400 -2.975 14.913 1.00 84.62 216 GLU A C 1
ATOM 1692 O O . GLU A 1 216 ? -27.531 -3.469 14.981 1.00 84.62 216 GLU A O 1
ATOM 1697 N N . LEU A 1 217 ? -26.111 -1.829 15.535 1.00 83.69 217 LEU A N 1
ATOM 1698 C CA . LEU A 1 217 ? -27.115 -1.038 16.234 1.00 83.69 217 LEU A CA 1
ATOM 1699 C C . LEU A 1 217 ? -28.086 -0.396 15.229 1.00 83.69 217 LEU A C 1
ATOM 1701 O O . LEU A 1 217 ? -27.817 0.665 14.674 1.00 83.69 217 LEU A O 1
ATOM 1705 N N . ASN A 1 218 ? -29.243 -1.029 15.046 1.00 83.25 218 ASN A N 1
ATOM 1706 C CA . ASN A 1 218 ? -30.350 -0.496 14.258 1.00 83.25 218 ASN A CA 1
ATOM 1707 C C . ASN A 1 218 ? -31.343 0.229 15.186 1.00 83.25 218 ASN A C 1
ATOM 1709 O O . ASN A 1 218 ? -32.111 -0.452 15.870 1.00 83.25 218 ASN A O 1
ATOM 1713 N N . PRO A 1 219 ? -31.332 1.576 15.260 1.00 84.94 219 PRO A N 1
ATOM 1714 C CA . PRO A 1 219 ? -32.282 2.315 16.085 1.00 84.94 219 PRO A CA 1
ATOM 1715 C C . PRO A 1 219 ? -33.701 2.160 15.538 1.00 84.94 219 PRO A C 1
ATOM 1717 O O . PRO A 1 219 ? -33.940 2.289 14.333 1.00 84.94 219 PRO A O 1
ATOM 1720 N N . GLU A 1 220 ? -34.658 1.910 16.426 1.00 89.50 220 GLU A N 1
ATOM 1721 C CA . GLU A 1 220 ? -36.055 1.744 16.038 1.00 89.50 220 GLU A CA 1
ATOM 1722 C C . GLU A 1 220 ? -36.761 3.106 16.025 1.00 89.50 220 GLU A C 1
ATOM 1724 O O . GLU A 1 220 ? -37.414 3.507 16.987 1.00 89.50 220 GLU A O 1
ATOM 1729 N N . ILE A 1 221 ? -36.602 3.847 14.926 1.00 93.56 221 ILE A N 1
ATOM 1730 C CA . ILE A 1 221 ? -37.167 5.193 14.789 1.00 93.56 221 ILE A CA 1
ATOM 1731 C C . ILE A 1 221 ? -38.691 5.120 14.631 1.00 93.56 221 ILE A C 1
ATOM 1733 O O . ILE A 1 221 ? -39.204 4.656 13.611 1.00 93.56 221 ILE A O 1
ATOM 1737 N N . LYS A 1 222 ? -39.417 5.613 15.638 1.00 94.06 222 LYS A N 1
ATOM 1738 C CA . LYS A 1 222 ? -40.883 5.694 15.672 1.00 94.06 222 LYS A CA 1
ATOM 1739 C C . LYS A 1 222 ? -41.340 7.075 16.141 1.00 94.06 222 LYS A C 1
ATOM 1741 O O . LYS A 1 222 ? -40.611 7.781 16.838 1.00 94.06 222 LYS A O 1
ATOM 1746 N N . ARG A 1 223 ? -42.581 7.434 15.799 1.00 95.12 223 ARG A N 1
ATOM 1747 C CA . ARG A 1 223 ? -43.254 8.619 16.347 1.00 95.12 223 ARG A CA 1
ATOM 1748 C C . ARG A 1 223 ? -43.432 8.433 17.859 1.00 95.12 223 ARG A C 1
ATOM 1750 O O . ARG A 1 223 ? -43.979 7.423 18.298 1.00 95.12 223 ARG A O 1
ATOM 1757 N N . CYS A 1 224 ? -42.954 9.392 18.639 1.00 93.44 224 CYS A N 1
ATOM 1758 C CA . CYS A 1 224 ? -42.879 9.354 20.097 1.00 93.44 224 CYS A CA 1
ATOM 1759 C C . CYS A 1 224 ? -43.422 10.661 20.679 1.00 93.44 224 CYS A C 1
ATOM 1761 O O . CYS A 1 224 ? -43.001 11.734 20.249 1.00 93.44 224 CYS A O 1
ATOM 1763 N N . GLN A 1 225 ? -44.288 10.572 21.692 1.00 94.12 225 GLN A N 1
ATOM 1764 C CA . GLN A 1 225 ? -44.739 11.726 22.472 1.00 94.12 225 GLN A CA 1
ATOM 1765 C C . GLN A 1 225 ? -43.623 12.198 23.408 1.00 94.12 225 GLN A C 1
ATOM 1767 O O . GLN A 1 225 ? -43.160 11.458 24.281 1.00 94.12 225 GLN A O 1
ATOM 1772 N N . LEU A 1 226 ? -43.132 13.413 23.168 1.00 91.62 226 LEU A N 1
ATOM 1773 C CA . LEU A 1 226 ? -41.956 13.943 23.853 1.00 91.62 226 LEU A CA 1
ATOM 1774 C C . LEU A 1 226 ? -42.262 14.287 25.315 1.00 91.62 226 LEU A C 1
ATOM 1776 O O . LEU A 1 226 ? -41.445 14.022 26.192 1.00 91.62 226 LEU A O 1
ATOM 1780 N N . ASP A 1 227 ? -43.445 14.830 25.586 1.00 90.00 227 ASP A N 1
ATOM 1781 C CA . ASP A 1 227 ? -43.923 15.154 26.930 1.00 90.00 227 ASP A CA 1
ATOM 1782 C C . ASP A 1 227 ? -43.989 13.915 27.834 1.00 90.00 227 ASP A C 1
ATOM 1784 O O . ASP A 1 227 ? -43.462 13.947 28.947 1.00 90.00 227 ASP A O 1
ATOM 1788 N N . GLY A 1 228 ? -44.542 12.807 27.336 1.00 91.00 228 GLY A N 1
ATOM 1789 C CA . GLY A 1 228 ? -44.582 11.532 28.052 1.00 91.00 228 GLY A CA 1
ATOM 1790 C C . GLY A 1 228 ? -43.182 10.999 28.361 1.00 91.00 228 GLY A C 1
ATOM 1791 O O . GLY A 1 228 ? -42.882 10.658 29.504 1.00 91.00 228 GLY A O 1
ATOM 1792 N N . LEU A 1 229 ? -42.281 11.003 27.371 1.00 93.44 229 LEU A N 1
ATOM 1793 C CA . LEU A 1 229 ? -40.904 10.539 27.557 1.00 93.44 229 LEU A CA 1
ATOM 1794 C C . LEU A 1 229 ? -40.148 11.366 28.606 1.00 93.44 229 LEU A C 1
ATOM 1796 O O . LEU A 1 229 ? -39.472 10.798 29.465 1.00 93.44 229 LEU A O 1
ATOM 1800 N N . ILE A 1 230 ? -40.259 12.695 28.550 1.00 93.75 230 ILE A N 1
ATOM 1801 C CA . ILE A 1 230 ? -39.603 13.591 29.509 1.00 93.75 230 ILE A CA 1
ATOM 1802 C C . ILE A 1 230 ? -40.227 13.458 30.903 1.00 93.75 230 ILE A C 1
ATOM 1804 O O . ILE A 1 230 ? -39.488 13.426 31.887 1.00 93.75 230 ILE A O 1
ATOM 1808 N N . SER A 1 231 ? -41.556 13.334 30.999 1.00 92.94 231 SER A N 1
ATOM 1809 C CA . SER A 1 231 ? -42.254 13.134 32.274 1.00 92.94 231 SER A CA 1
ATOM 1810 C C . SER A 1 231 ? -41.792 11.858 32.971 1.00 92.94 231 SER A C 1
ATOM 1812 O O . SER A 1 231 ? -41.451 11.889 34.154 1.00 92.94 231 SER A O 1
ATOM 1814 N N . ASP A 1 232 ? -41.674 10.755 32.233 1.00 93.38 232 ASP A N 1
ATOM 1815 C CA . ASP A 1 232 ? -41.210 9.498 32.811 1.00 93.38 232 ASP A CA 1
ATOM 1816 C C . ASP A 1 232 ? -39.757 9.581 33.301 1.00 93.38 232 ASP A C 1
ATOM 1818 O O . ASP A 1 232 ? -39.423 9.072 34.372 1.00 93.38 232 ASP A O 1
ATOM 1822 N N . VAL A 1 233 ? -38.874 10.221 32.524 1.00 95.56 233 VAL A N 1
ATOM 1823 C CA . VAL A 1 233 ? -37.477 10.439 32.932 1.00 95.56 233 VAL A CA 1
ATOM 1824 C C . VAL A 1 233 ? -37.424 11.308 34.188 1.00 95.56 233 VAL A C 1
ATOM 1826 O O . VAL A 1 233 ? -36.654 11.016 35.104 1.00 95.56 233 VAL A O 1
ATOM 1829 N N . TYR A 1 234 ? -38.261 12.344 34.265 1.00 95.25 234 TYR A N 1
ATOM 1830 C CA . TYR A 1 234 ? -38.347 13.202 35.439 1.00 95.25 234 TYR A CA 1
ATOM 1831 C C . TYR A 1 234 ? -38.778 12.418 36.683 1.00 95.25 234 TYR A C 1
ATOM 1833 O O . TYR A 1 234 ? -38.091 12.474 37.701 1.00 95.25 234 TYR A O 1
ATOM 1841 N N . GLN A 1 235 ? -39.862 11.640 36.592 1.00 95.00 235 GLN A N 1
ATOM 1842 C CA . GLN A 1 235 ? -40.370 10.831 37.706 1.00 95.00 235 GLN A CA 1
ATOM 1843 C C . GLN A 1 235 ? -39.349 9.795 38.190 1.00 95.00 235 GLN A C 1
ATOM 1845 O O . GLN A 1 235 ? -39.247 9.542 39.389 1.00 95.00 235 GLN A O 1
ATOM 1850 N N . LEU A 1 236 ? -38.560 9.230 37.274 1.00 93.31 236 LEU A N 1
ATOM 1851 C CA . LEU A 1 236 ? -37.506 8.277 37.614 1.00 93.31 236 LEU A CA 1
ATOM 1852 C C . LEU A 1 236 ? -36.320 8.941 38.339 1.00 93.31 236 LEU A C 1
ATOM 1854 O O . LEU A 1 236 ? -35.771 8.380 39.292 1.00 93.31 236 LEU A O 1
ATOM 1858 N N . MET A 1 237 ? -35.905 10.132 37.898 1.00 95.31 237 MET A N 1
ATOM 1859 C CA . MET A 1 237 ? -34.680 10.780 38.384 1.00 95.31 237 MET A CA 1
ATOM 1860 C C . MET A 1 237 ? -34.901 11.737 39.565 1.00 95.31 237 MET A C 1
ATOM 1862 O O . MET A 1 237 ? -33.979 11.924 40.359 1.00 95.31 237 MET A O 1
ATOM 1866 N N . ALA A 1 238 ? -36.101 12.299 39.738 1.00 94.81 238 ALA A N 1
ATOM 1867 C CA . ALA A 1 238 ? -36.395 13.260 40.805 1.00 94.81 238 ALA A CA 1
ATOM 1868 C C . ALA A 1 238 ? -36.111 12.730 42.226 1.00 94.81 238 ALA A C 1
ATOM 1870 O O . ALA A 1 238 ? -35.415 13.430 42.966 1.00 94.81 238 ALA A O 1
ATOM 1871 N N . PRO A 1 239 ? -36.494 11.489 42.604 1.00 93.69 239 PRO A N 1
ATOM 1872 C CA . PRO A 1 239 ? -36.170 10.953 43.931 1.00 93.69 239 PRO A CA 1
ATOM 1873 C C . PRO A 1 239 ? -34.658 10.837 44.187 1.00 93.69 239 PRO A C 1
ATOM 1875 O O . PRO A 1 239 ? -34.191 10.969 45.318 1.00 93.69 239 PRO A O 1
ATOM 1878 N N . HIS A 1 240 ? -33.867 10.600 43.134 1.00 91.88 240 HIS A N 1
ATOM 1879 C CA . HIS A 1 240 ? -32.409 10.502 43.229 1.00 91.88 240 HIS A CA 1
ATOM 1880 C C . HIS A 1 240 ? -31.763 11.871 43.471 1.00 91.88 240 HIS A C 1
ATOM 1882 O O . HIS A 1 240 ? -30.828 11.971 44.267 1.00 91.88 240 HIS A O 1
ATOM 1888 N N . ALA A 1 241 ? -32.271 12.918 42.814 1.00 94.06 241 ALA A N 1
ATOM 1889 C CA . ALA A 1 241 ? -31.831 14.293 43.034 1.00 94.06 241 ALA A CA 1
ATOM 1890 C C . ALA A 1 241 ? -32.229 14.794 44.432 1.00 94.06 241 ALA A C 1
ATOM 1892 O O . ALA A 1 241 ? -31.391 15.349 45.140 1.00 94.06 241 ALA A O 1
ATOM 1893 N N . GLU A 1 242 ? -33.462 14.516 44.868 1.00 94.12 242 GLU A N 1
ATOM 1894 C CA . GLU A 1 242 ? -33.971 14.881 46.197 1.00 94.12 242 GLU A CA 1
ATOM 1895 C C . GLU A 1 242 ? -33.162 14.224 47.321 1.00 94.12 242 GLU A C 1
ATOM 1897 O O . GLU A 1 242 ? -32.782 14.883 48.289 1.00 94.12 242 GLU A O 1
ATOM 1902 N N . LYS A 1 243 ? -32.796 12.944 47.164 1.00 91.75 243 LYS A N 1
ATOM 1903 C CA . LYS A 1 243 ? -31.918 12.242 48.113 1.00 91.75 243 LYS A CA 1
ATOM 1904 C C . LYS A 1 243 ? -30.546 12.911 48.257 1.00 91.75 243 LYS A C 1
ATOM 1906 O O . LYS A 1 243 ? -29.929 12.808 49.315 1.00 91.75 243 LYS A O 1
ATOM 1911 N N . LYS A 1 244 ? -30.075 13.589 47.207 1.00 91.81 244 LYS A N 1
ATOM 1912 C CA . LYS A 1 244 ? -28.854 14.401 47.218 1.00 91.81 244 LYS A CA 1
ATOM 1913 C C . LYS A 1 244 ? -29.139 15.887 47.473 1.00 91.81 244 LYS A C 1
ATOM 1915 O O . LYS A 1 244 ? -28.240 16.684 47.305 1.00 91.81 244 LYS A O 1
ATOM 1920 N N . GLN A 1 245 ? -30.356 16.273 47.862 1.00 94.44 245 GLN A N 1
ATOM 1921 C CA . GLN A 1 245 ? -30.761 17.662 48.133 1.00 94.44 245 GLN A CA 1
ATOM 1922 C C . GLN A 1 245 ? -30.527 18.636 46.962 1.00 94.44 245 GLN A C 1
ATOM 1924 O O . GLN A 1 245 ? -30.342 19.833 47.168 1.00 94.44 245 GLN A O 1
ATOM 1929 N N . LEU A 1 246 ? -30.559 18.139 45.723 1.00 95.19 246 LEU A N 1
ATOM 1930 C CA . LEU A 1 246 ? -30.386 18.957 44.526 1.00 95.19 246 LEU A CA 1
ATOM 1931 C C . LEU A 1 246 ? -31.735 19.414 43.967 1.00 95.19 246 LEU A C 1
ATOM 1933 O O . LEU A 1 246 ? -32.690 18.639 43.885 1.00 95.19 246 LEU A O 1
ATOM 1937 N N . ALA A 1 247 ? -31.789 20.663 43.502 1.00 93.62 247 ALA A N 1
ATOM 1938 C CA . ALA A 1 247 ? -32.911 21.141 42.705 1.00 93.62 247 ALA A CA 1
ATOM 1939 C C . ALA A 1 247 ? -32.900 20.463 41.324 1.00 93.62 247 ALA A C 1
ATOM 1941 O O . ALA A 1 247 ? -31.896 20.510 40.612 1.00 93.62 247 ALA A O 1
ATOM 1942 N N . PHE A 1 248 ? -34.023 19.858 40.931 1.00 94.81 248 PHE A N 1
ATOM 1943 C CA . PHE A 1 248 ? -34.185 19.224 39.623 1.00 94.81 248 PHE A CA 1
ATOM 1944 C C . PHE A 1 248 ? -35.387 19.818 38.888 1.00 94.81 248 PHE A C 1
ATOM 1946 O O . PHE A 1 248 ? -36.543 19.562 39.236 1.00 94.81 248 PHE A O 1
ATOM 1953 N N . THR A 1 249 ? -35.101 20.644 37.880 1.00 93.75 249 THR A N 1
ATOM 1954 C CA . THR A 1 249 ? -36.096 21.370 37.083 1.00 93.75 249 THR A CA 1
ATOM 1955 C C . THR A 1 249 ? -36.011 20.974 35.612 1.00 93.75 249 THR A C 1
ATOM 1957 O O . THR A 1 249 ? -34.942 20.662 35.089 1.00 93.75 249 THR A O 1
ATOM 1960 N N . VAL A 1 250 ? -37.160 20.985 34.935 1.00 91.31 250 VAL A N 1
ATOM 1961 C CA . VAL A 1 250 ? -37.261 20.763 33.489 1.00 91.31 250 VAL A CA 1
ATOM 1962 C C . VAL A 1 250 ? -37.762 22.053 32.860 1.00 91.31 250 VAL A C 1
ATOM 1964 O O . VAL A 1 250 ? -38.887 22.476 33.116 1.00 91.31 250 VAL A O 1
ATOM 1967 N N . GLU A 1 251 ? -36.924 22.678 32.037 1.00 90.94 251 GLU A N 1
ATOM 1968 C CA . GLU A 1 251 ? -37.251 23.913 31.326 1.00 90.94 251 GLU A CA 1
ATOM 1969 C C . GLU A 1 251 ? -37.187 23.698 29.814 1.00 90.94 251 GLU A C 1
ATOM 1971 O O . GLU A 1 251 ? -36.184 23.233 29.274 1.00 90.94 251 GLU A O 1
ATOM 1976 N N . CYS A 1 252 ? -38.250 24.088 29.116 1.00 84.38 252 CYS A N 1
ATOM 1977 C CA . CYS A 1 252 ? -38.316 24.087 27.658 1.00 84.38 252 CYS A CA 1
ATOM 1978 C C . CYS A 1 252 ? -38.247 25.529 27.144 1.00 84.38 252 CYS A C 1
ATOM 1980 O O . CYS A 1 252 ? -39.086 26.355 27.504 1.00 84.38 252 CYS A O 1
ATOM 1982 N N . LYS A 1 253 ? -37.262 25.850 26.295 1.00 84.75 253 LYS A N 1
ATOM 1983 C CA . LYS A 1 253 ? -37.117 27.186 25.691 1.00 84.75 253 LYS A CA 1
ATOM 1984 C C . LYS A 1 253 ? -37.585 27.172 24.235 1.00 84.75 253 LYS A C 1
ATOM 1986 O O . LYS A 1 253 ? -36.939 26.563 23.390 1.00 84.75 253 LYS A O 1
ATOM 1991 N N . GLY A 1 254 ? -38.666 27.898 23.945 1.00 80.75 254 GLY A N 1
ATOM 1992 C CA . GLY A 1 254 ? -39.241 28.026 22.598 1.00 80.75 254 GLY A CA 1
ATOM 1993 C C . GLY A 1 254 ? -40.321 26.980 22.276 1.00 80.75 254 GLY A C 1
ATOM 1994 O O . GLY A 1 254 ? -40.718 26.219 23.158 1.00 80.75 254 GLY A O 1
ATOM 1995 N N . PRO A 1 255 ? -40.843 26.960 21.032 1.00 81.75 255 PRO A N 1
ATOM 1996 C CA . PRO A 1 255 ? -41.854 25.992 20.616 1.00 81.75 255 PRO A CA 1
ATOM 1997 C C . PRO A 1 255 ? -41.247 24.585 20.529 1.00 81.75 255 PRO A C 1
ATOM 1999 O O . PRO A 1 255 ? -40.416 24.312 19.663 1.00 81.75 255 PRO A O 1
ATOM 2002 N N . VAL A 1 256 ? -41.670 23.697 21.431 1.00 83.88 256 VAL A N 1
ATOM 2003 C CA . VAL A 1 256 ? -41.257 22.287 21.468 1.00 83.88 256 VAL A CA 1
ATOM 2004 C C . VAL A 1 256 ? -42.333 21.430 20.791 1.00 83.88 256 VAL A C 1
ATOM 2006 O O . VAL A 1 256 ? -43.511 21.578 21.121 1.00 83.88 256 VAL A O 1
ATOM 2009 N N . PRO A 1 257 ? -41.973 20.554 19.836 1.00 87.31 257 PRO A N 1
ATOM 2010 C CA . PRO A 1 257 ? -42.936 19.669 19.195 1.00 87.31 257 PRO A CA 1
ATOM 2011 C C . PRO A 1 257 ? -43.496 18.648 20.195 1.00 87.31 257 PRO A C 1
ATOM 2013 O O . PRO A 1 257 ? -42.754 18.084 20.996 1.00 87.31 257 PRO A O 1
ATOM 2016 N N . LEU A 1 258 ? -44.803 18.389 20.113 1.00 86.69 258 LEU A N 1
ATOM 2017 C CA . LEU A 1 258 ? -45.480 17.365 20.924 1.00 86.69 258 LEU A CA 1
ATOM 2018 C C . LEU A 1 258 ? -44.960 15.957 20.611 1.00 86.69 258 LEU A C 1
ATOM 2020 O O . LEU A 1 258 ? -44.855 15.117 21.501 1.00 86.69 258 LEU A O 1
ATOM 2024 N N . GLU A 1 259 ? -44.597 15.713 19.351 1.00 93.81 259 GLU A N 1
ATOM 2025 C CA . GLU A 1 259 ? -44.109 14.420 18.889 1.00 93.81 259 GLU A CA 1
ATOM 2026 C C . GLU A 1 259 ? -42.812 14.555 18.089 1.00 93.81 259 GLU A C 1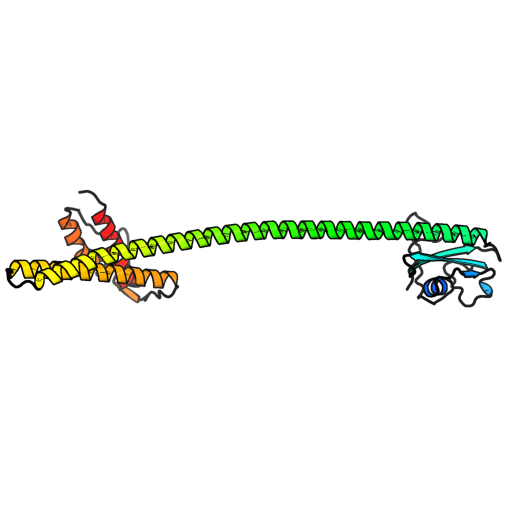
ATOM 2028 O O . GLU A 1 259 ? -42.648 15.479 17.290 1.00 93.81 259 GLU A O 1
ATOM 2033 N N . ILE A 1 260 ? -41.911 13.590 18.266 1.00 94.25 260 ILE A N 1
ATOM 2034 C CA . ILE A 1 260 ? -40.646 13.477 17.531 1.00 94.25 260 ILE A CA 1
ATOM 2035 C C . ILE A 1 260 ? -40.494 12.073 16.940 1.00 94.25 260 ILE A C 1
ATOM 2037 O O . ILE A 1 260 ? -41.042 11.113 17.475 1.00 94.25 260 ILE A O 1
ATOM 2041 N N . ASP A 1 261 ? -39.745 11.947 15.845 1.00 95.81 261 ASP A N 1
ATOM 2042 C CA . ASP A 1 261 ? -39.351 10.646 15.295 1.00 95.81 261 ASP A CA 1
ATOM 2043 C C . ASP A 1 261 ? -38.008 10.236 15.909 1.00 95.81 261 ASP A C 1
ATOM 2045 O O . ASP A 1 261 ? -36.980 10.865 15.657 1.00 95.81 261 ASP A O 1
ATOM 2049 N N . THR A 1 262 ? -38.014 9.216 16.768 1.00 94.25 262 THR A N 1
ATOM 2050 C CA . THR A 1 262 ? -36.814 8.765 17.487 1.00 94.25 262 THR A CA 1
ATOM 2051 C C . THR A 1 262 ? -36.950 7.325 17.983 1.00 94.25 262 THR A C 1
ATOM 2053 O O . THR A 1 262 ? -38.030 6.742 17.940 1.00 94.25 262 THR A O 1
ATOM 2056 N N . ASP A 1 263 ? -35.857 6.755 18.486 1.00 94.00 263 ASP A N 1
ATOM 2057 C CA . ASP A 1 263 ? -35.897 5.544 19.304 1.00 94.00 263 ASP A CA 1
ATOM 2058 C C . ASP A 1 263 ? -36.131 5.959 20.764 1.00 94.00 263 ASP A C 1
ATOM 2060 O O . ASP A 1 263 ? -35.222 6.420 21.463 1.00 94.00 263 ASP A O 1
ATOM 2064 N N . ALA A 1 264 ? -37.381 5.845 21.215 1.00 93.69 264 ALA A N 1
ATOM 2065 C CA . ALA A 1 264 ? -37.799 6.307 22.537 1.00 93.69 264 ALA A CA 1
ATOM 2066 C C . ALA A 1 264 ? -37.046 5.605 23.683 1.00 93.69 264 ALA A C 1
ATOM 2068 O O . ALA A 1 264 ? -36.799 6.214 24.728 1.00 93.69 264 ALA A O 1
ATOM 2069 N N . LEU A 1 265 ? -36.657 4.338 23.499 1.00 90.06 265 LEU A N 1
ATOM 2070 C CA . LEU A 1 265 ? -35.942 3.571 24.515 1.00 90.06 265 LEU A CA 1
ATOM 2071 C C . LEU A 1 265 ? -34.495 4.056 24.633 1.00 90.06 265 LEU A C 1
ATOM 2073 O O . LEU A 1 265 ? -34.023 4.321 25.741 1.00 90.06 265 LEU A O 1
ATOM 2077 N N . LYS A 1 266 ? -33.807 4.233 23.499 1.00 89.31 266 LYS A N 1
ATOM 2078 C CA . LYS A 1 266 ? -32.428 4.739 23.476 1.00 89.31 266 LYS A CA 1
ATOM 2079 C C . LYS A 1 266 ? -32.341 6.200 23.906 1.00 89.31 266 LYS A C 1
ATOM 2081 O O . LYS A 1 266 ? -31.429 6.544 24.658 1.00 89.31 266 LYS A O 1
ATOM 2086 N N . LEU A 1 267 ? -33.301 7.045 23.522 1.00 93.50 267 LEU A N 1
ATOM 2087 C CA . LEU A 1 267 ? -33.354 8.435 23.986 1.00 93.50 267 LEU A CA 1
ATOM 2088 C C . LEU A 1 267 ? -33.555 8.510 25.506 1.00 93.50 267 LEU A C 1
ATOM 2090 O O . LEU A 1 267 ? -32.831 9.237 26.186 1.00 93.50 267 LEU A O 1
ATOM 2094 N N . ARG A 1 268 ? -34.478 7.713 26.059 1.00 93.56 268 ARG A N 1
ATOM 2095 C CA . ARG A 1 268 ? -34.666 7.600 27.512 1.00 93.56 268 ARG A CA 1
ATOM 2096 C C . ARG A 1 268 ? -33.381 7.160 28.211 1.00 93.56 268 ARG A C 1
ATOM 2098 O O . ARG A 1 268 ? -32.987 7.784 29.191 1.00 93.56 268 ARG A O 1
ATOM 2105 N N . GLN A 1 269 ? -32.718 6.122 27.701 1.00 89.69 269 GLN A N 1
ATOM 2106 C CA . GLN A 1 269 ? -31.457 5.619 28.253 1.00 89.69 269 GLN A CA 1
ATOM 2107 C C . GLN A 1 269 ? -30.362 6.699 28.236 1.00 89.69 269 GLN A C 1
ATOM 2109 O O . GLN A 1 269 ? -29.676 6.894 29.238 1.00 89.69 269 GLN A O 1
ATOM 2114 N N . ALA A 1 270 ? -30.235 7.448 27.136 1.00 92.06 270 ALA A N 1
ATOM 2115 C CA . ALA A 1 270 ? -29.287 8.554 27.026 1.00 92.06 270 ALA A CA 1
ATOM 2116 C C . ALA A 1 270 ? -29.563 9.654 28.064 1.00 92.06 270 ALA A C 1
ATOM 2118 O O . ALA A 1 270 ? -28.645 10.079 28.765 1.00 92.06 270 ALA A O 1
ATOM 2119 N N . LEU A 1 271 ? -30.824 10.076 28.212 1.00 95.44 271 LEU A N 1
ATOM 2120 C CA . LEU A 1 271 ? -31.214 11.086 29.199 1.00 95.44 271 LEU A CA 1
ATOM 2121 C C . LEU A 1 271 ? -30.955 10.613 30.633 1.00 95.44 271 LEU A C 1
ATOM 2123 O O . LEU A 1 271 ? -30.358 11.351 31.413 1.00 95.44 271 LEU A O 1
ATOM 2127 N N . VAL A 1 272 ? -31.331 9.376 30.971 1.00 93.81 272 VAL A N 1
ATOM 2128 C CA . VAL A 1 272 ? -31.071 8.789 32.296 1.00 93.81 272 VAL A CA 1
ATOM 2129 C C . VAL A 1 272 ? -29.572 8.756 32.596 1.00 93.81 272 VAL A C 1
ATOM 2131 O O . VAL A 1 272 ? -29.165 9.167 33.681 1.00 93.81 272 VAL A O 1
ATOM 2134 N N . ASN A 1 273 ? -28.735 8.348 31.637 1.00 90.31 273 ASN A N 1
ATOM 2135 C CA . ASN A 1 273 ? -27.281 8.322 31.810 1.00 90.31 273 ASN A CA 1
ATOM 2136 C C . ASN A 1 273 ? -26.702 9.723 32.058 1.00 90.31 273 ASN A C 1
ATOM 2138 O O . ASN A 1 273 ? -25.884 9.907 32.962 1.00 90.31 273 ASN A O 1
ATOM 2142 N N . LEU A 1 274 ? -27.141 10.722 31.288 1.00 95.50 274 LEU A N 1
ATOM 2143 C CA . LEU A 1 274 ? -26.690 12.106 31.441 1.00 95.50 274 LEU A CA 1
ATOM 2144 C C . LEU A 1 274 ? -27.130 12.706 32.781 1.00 95.50 274 LEU A C 1
ATOM 2146 O O . LEU A 1 274 ? -26.310 13.294 33.484 1.00 95.50 274 LEU A O 1
ATOM 2150 N N . ILE A 1 27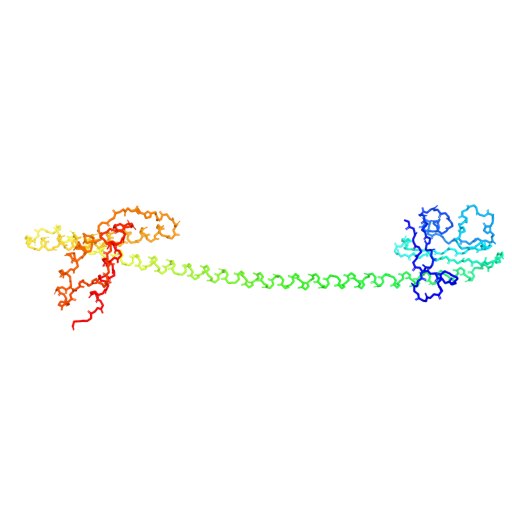5 ? -28.396 12.525 33.162 1.00 95.88 275 ILE A N 1
ATOM 2151 C CA . ILE A 1 275 ? -28.949 13.067 34.410 1.00 95.88 275 ILE A CA 1
ATOM 2152 C C . ILE A 1 275 ? -28.342 12.356 35.623 1.00 95.88 275 ILE A C 1
ATOM 2154 O O . ILE A 1 275 ? -27.993 13.012 36.600 1.00 95.88 275 ILE A O 1
ATOM 2158 N N . SER A 1 276 ? -28.145 11.036 35.559 1.00 91.81 276 SER A N 1
ATOM 2159 C CA . SER A 1 276 ? -27.452 10.275 36.606 1.00 91.81 276 SER A CA 1
ATOM 2160 C C . SER A 1 276 ? -26.029 10.797 36.823 1.00 91.81 276 SER A C 1
ATOM 2162 O O . SER A 1 276 ? -25.615 11.018 37.962 1.00 91.81 276 SER A O 1
ATOM 2164 N N . ASN A 1 277 ? -25.296 11.076 35.739 1.00 92.19 277 ASN A N 1
ATOM 2165 C CA . ASN A 1 277 ? -23.979 11.702 35.829 1.00 92.19 277 ASN A CA 1
ATOM 2166 C C . ASN A 1 277 ? -24.059 13.113 36.427 1.00 92.19 277 ASN A C 1
ATOM 2168 O O . ASN A 1 277 ? -23.278 13.423 37.324 1.00 92.19 277 ASN A O 1
ATOM 2172 N N . ALA A 1 278 ? -25.013 13.944 36.001 1.00 95.31 278 ALA A N 1
ATOM 2173 C CA . ALA A 1 278 ? -25.204 15.279 36.568 1.00 95.31 278 ALA A CA 1
ATOM 2174 C C . ALA A 1 278 ? -25.452 15.213 38.085 1.00 95.31 278 ALA A C 1
ATOM 2176 O O . ALA A 1 278 ? -24.695 15.793 38.857 1.00 95.31 278 ALA A O 1
ATOM 2177 N N . ILE A 1 279 ? -26.415 14.402 38.538 1.00 93.69 279 ILE A N 1
ATOM 2178 C CA . ILE A 1 279 ? -26.693 14.206 39.969 1.00 93.69 279 ILE A CA 1
ATOM 2179 C C . ILE A 1 279 ? -25.449 13.699 40.702 1.00 93.69 279 ILE A C 1
ATOM 2181 O O . ILE A 1 279 ? -25.157 14.155 41.804 1.00 93.69 279 ILE A O 1
ATOM 2185 N N . LYS A 1 280 ? -24.682 12.772 40.116 1.00 88.38 280 LYS A N 1
ATOM 2186 C CA . LYS A 1 280 ? -23.467 12.232 40.741 1.00 88.38 280 LYS A CA 1
ATOM 2187 C C . LYS A 1 280 ? -22.393 13.304 40.952 1.00 88.38 280 LYS A C 1
ATOM 2189 O O . LYS A 1 280 ? -21.797 13.325 42.028 1.00 88.38 280 LYS A O 1
ATOM 2194 N N . PHE A 1 281 ? -22.178 14.192 39.983 1.00 92.94 281 PHE A N 1
ATOM 2195 C CA . PHE A 1 281 ? -21.037 15.117 39.955 1.00 92.94 281 PHE A CA 1
ATOM 2196 C C . PHE A 1 281 ? -21.358 16.579 40.305 1.00 92.94 281 PHE A C 1
ATOM 2198 O O . PHE A 1 281 ? -20.437 17.383 40.381 1.00 92.94 281 PHE A O 1
ATOM 2205 N N . THR A 1 282 ? -22.620 16.944 40.536 1.00 93.00 282 THR A N 1
ATOM 2206 C CA . THR A 1 282 ? -22.988 18.271 41.058 1.00 93.00 282 THR A CA 1
ATOM 2207 C C . THR A 1 282 ? -22.907 18.287 42.585 1.00 93.00 282 THR A C 1
ATOM 2209 O O . THR A 1 282 ? -23.527 17.444 43.238 1.00 93.00 282 THR A O 1
ATOM 2212 N N . ASP A 1 283 ? -22.143 19.220 43.151 1.00 85.31 283 ASP A N 1
ATOM 2213 C CA . ASP A 1 283 ? -22.040 19.418 44.601 1.00 85.31 283 ASP A CA 1
ATOM 2214 C C . ASP A 1 283 ? -23.330 20.022 45.183 1.00 85.31 283 ASP A C 1
ATOM 2216 O O . ASP A 1 283 ? -24.065 20.721 44.483 1.00 85.31 283 ASP A O 1
ATOM 2220 N N . THR A 1 284 ? -23.606 19.709 46.452 1.00 69.50 284 THR A N 1
ATOM 2221 C CA . THR A 1 284 ? -24.744 20.224 47.239 1.00 69.50 284 THR A CA 1
ATOM 2222 C C . THR A 1 284 ? -24.512 21.618 47.780 1.00 69.50 284 THR A C 1
ATOM 2224 O O . THR A 1 284 ? -23.406 21.826 48.332 1.00 69.50 284 THR A O 1
#

InterPro domains:
  IPR003018 GAF domain [PF01590] (21-106)
  IPR003018 GAF domain [SM00065] (1-116)
  IPR003661 Signal transduction histidine kinase, dimerisation/phosphoacceptor domain [PF00512] (150-215)
  IPR003661 Signal transduction histidine kinase, dimerisation/phosphoacceptor domain [SM00388] (149-215)
  IPR003661 Signal transduction histidine kinase, dimerisation/phosphoacceptor domain [cd00082] (147-211)
  IPR005467 Histidine kinase domain [PS50109] (156-284)
  IPR029016 GAF-like domain superfamily [G3DSA:3.30.450.40] (1-110)
  IPR036097 Signal transduction histidine kinase, dimerisation/phosphoacceptor domain superfamily [SSF47384] (133-216)
  IPR036890 Histidine kinase/HSP90-like ATPase superfamily [G3DSA:3.30.565.10] (214-284)
  IPR036890 Histidine kinase/HSP90-like ATPase superfamily [SSF55874] (204-283)
  IPR050736 Sensor Histidine Kinase Regulatory [PTHR43711] (129-283)

Radius of gyration: 49.21 Å; chains: 1; bounding box: 90×49×126 Å

Organism: NCBI:txid412755

Sequence (284 aa):
TLIQRAAHGPKNPIAQDIFNPITIPVGSGIVGTVAKTGKVELISDTRKDPRYIVDDSRRLSELAVPIIHQQQVIGVLDSEHPELDFFTDDHVQLLATIASLASTRIDTAIAMERLESIIERLRATEYSLEVKAQELGQAKQKAEQASKEKSFFLANMSHEIRTPMTSIVGYADLLTRPDRTEEEKYEWAEQVRRNADHLLGLVNNVLDLAKIESGELNPEIKRCQLDGLISDVYQLMAPHAEKKQLAFTVECKGPVPLEIDTDALKLRQALVNLISNAIKFTDT

Secondary structure (DSSP, 8-state):
-EE-----STT-SSTTPPSS--EE-TTSHHHHHHHHH---EEES-GGG-TT---SSS--SEEEEEEEEETTEEEEEEEEEESSTT---HHHHHHHHHHHHHHHHHHHHHHHHHHHHHHHHHHHHHHHHHHHHHHHHHHHHHHHHHHHHHHHHHHHHHHHHHHHHHHHHHHHHHHHT-SS--HHHHHHHHHHHHHHHHHHHHHHHHHHHHHHHHTT------EEEEHHHHHHHHHHHHHHHHHHTT--------S---SEEEE-HHHHHHHHHHHHHHHHHHS--

pLDDT: mean 91.72, std 6.17, range [60.12, 98.12]

Foldseek 3Di:
DAKDQDDDDPQCPDPRHGNQIDDADQVAAPQNPCQNPVDKDWAQAVVPPPRHDDDPDDAGIKTKHFLDDPNHGPGIDIDGHNHGRPDDVVNVVVVNVVSPVVNVVVVVVVVVVVVVVVVVVVVVVVVVVVVVVVVVVVVVVVVVVVVVVVVVVVVVLVVQLVVLVVLLVVLVVVLPDPDDDPVSNVVSVVSNVVSVVSNVVSVVVVVVVVCVVVVVDDAPWDKDQPVVLVVVLCVVCVVLLVVLVHDDDDDDDDDDDRIDGGRSVVVSVVSNVVSVVVSVPDHD